Protein AF-A0A0C6FTJ8-F1 (afdb_monomer_lite)

pLDDT: mean 82.82, std 16.66, range [38.56, 98.12]

Structure (mmCIF, N/CA/C/O backbone):
data_AF-A0A0C6FTJ8-F1
#
_entry.id   AF-A0A0C6FTJ8-F1
#
loop_
_atom_site.group_PDB
_atom_site.id
_atom_site.type_symbol
_atom_site.label_atom_id
_atom_site.label_alt_id
_atom_site.label_comp_id
_atom_site.label_asym_id
_atom_site.label_entity_id
_atom_site.label_seq_id
_atom_site.pdbx_PDB_ins_code
_atom_site.Cartn_x
_atom_site.Cartn_y
_atom_site.Cartn_z
_atom_site.occupancy
_atom_site.B_iso_or_equiv
_atom_site.auth_seq_id
_atom_site.auth_comp_id
_atom_site.auth_asym_id
_atom_site.auth_atom_id
_atom_site.pdbx_PDB_model_num
ATOM 1 N N . MET A 1 1 ? 35.640 58.635 -1.983 1.00 38.56 1 MET A N 1
ATOM 2 C CA . MET A 1 1 ? 35.368 57.744 -3.128 1.00 38.56 1 MET A CA 1
ATOM 3 C C . MET A 1 1 ? 35.202 56.328 -2.591 1.00 38.56 1 MET A C 1
ATOM 5 O O . MET A 1 1 ? 36.192 55.716 -2.224 1.00 38.56 1 MET A O 1
ATOM 9 N N . LEU A 1 2 ? 33.958 55.866 -2.426 1.00 43.72 2 LEU A N 1
ATOM 10 C CA . LEU A 1 2 ? 33.626 54.476 -2.087 1.00 43.72 2 LEU A CA 1
ATOM 11 C C . LEU A 1 2 ? 33.076 53.812 -3.351 1.00 43.72 2 LEU A C 1
ATOM 13 O O . LEU A 1 2 ? 32.111 54.314 -3.919 1.00 43.72 2 LEU A O 1
ATOM 17 N N . GLY A 1 3 ? 33.655 52.692 -3.770 1.00 45.34 3 GLY A N 1
ATOM 18 C CA . GLY A 1 3 ? 33.103 51.898 -4.864 1.00 45.34 3 GLY A CA 1
ATOM 19 C C . GLY A 1 3 ? 34.101 50.872 -5.374 1.00 45.34 3 GLY A C 1
ATOM 20 O O . GLY A 1 3 ? 34.894 51.177 -6.254 1.00 45.34 3 GLY A O 1
ATOM 21 N N . GLY A 1 4 ? 34.077 49.660 -4.817 1.00 47.91 4 GLY A N 1
ATOM 22 C CA . GLY A 1 4 ? 34.936 48.584 -5.316 1.00 47.91 4 GLY A CA 1
ATOM 23 C C . GLY A 1 4 ? 35.038 47.367 -4.405 1.00 47.91 4 GLY A C 1
ATOM 24 O O . GLY A 1 4 ? 36.143 46.962 -4.079 1.00 47.91 4 GLY A O 1
ATOM 25 N N . ALA A 1 5 ? 33.919 46.792 -3.955 1.00 47.41 5 ALA A N 1
ATOM 26 C CA . ALA A 1 5 ? 33.961 45.540 -3.182 1.00 47.41 5 ALA A CA 1
ATOM 27 C C . ALA A 1 5 ? 32.850 44.526 -3.520 1.00 47.41 5 ALA A C 1
ATOM 29 O O . ALA A 1 5 ? 32.783 43.469 -2.905 1.00 47.41 5 ALA A O 1
ATOM 30 N N . LEU A 1 6 ? 31.991 44.794 -4.513 1.00 49.06 6 LEU A N 1
ATOM 31 C CA . LEU A 1 6 ? 30.827 43.940 -4.814 1.00 49.06 6 LEU A CA 1
ATOM 32 C C . LEU A 1 6 ? 31.010 42.954 -5.985 1.00 49.06 6 LEU A C 1
ATOM 34 O O . LEU A 1 6 ? 30.105 42.176 -6.260 1.00 49.06 6 LEU A O 1
ATOM 38 N N . GLY A 1 7 ? 32.163 42.932 -6.664 1.00 44.88 7 GLY A N 1
ATOM 39 C CA . GLY A 1 7 ? 32.342 42.117 -7.879 1.00 44.88 7 GLY A CA 1
ATOM 40 C C . GLY A 1 7 ? 32.717 40.643 -7.659 1.00 44.88 7 GLY A C 1
ATOM 41 O O . GLY A 1 7 ? 32.359 39.792 -8.467 1.00 44.88 7 GLY A O 1
ATOM 42 N N . LEU A 1 8 ? 33.428 40.313 -6.575 1.00 46.66 8 LEU A N 1
ATOM 43 C CA . LEU A 1 8 ? 34.089 39.002 -6.432 1.00 46.66 8 LEU A CA 1
ATOM 44 C C . LEU A 1 8 ? 33.242 37.921 -5.742 1.00 46.66 8 LEU A C 1
ATOM 46 O O . LEU A 1 8 ? 33.475 36.735 -5.962 1.00 46.66 8 LEU A O 1
ATOM 50 N N . LEU A 1 9 ? 32.221 38.298 -4.966 1.00 47.25 9 LEU A N 1
ATOM 51 C CA . LEU A 1 9 ? 31.338 37.332 -4.295 1.00 47.25 9 LEU A CA 1
ATOM 52 C C . LEU A 1 9 ? 30.294 36.707 -5.240 1.00 47.25 9 LEU A C 1
ATOM 54 O O . LEU A 1 9 ? 29.871 35.576 -5.018 1.00 47.25 9 LEU A O 1
ATOM 58 N N . GLY A 1 10 ? 29.911 37.399 -6.319 1.00 42.56 10 GLY A N 1
ATOM 59 C CA . GLY A 1 10 ? 28.917 36.895 -7.276 1.00 42.56 10 GLY A CA 1
ATOM 60 C C . GLY A 1 10 ? 29.435 35.768 -8.175 1.00 42.56 10 GLY A C 1
ATOM 61 O O . GLY A 1 10 ? 28.700 34.835 -8.491 1.00 42.56 10 GLY A O 1
ATOM 62 N N . VAL A 1 11 ? 30.716 35.812 -8.556 1.00 51.22 11 VAL A N 1
ATOM 63 C CA . VAL A 1 11 ? 31.301 34.870 -9.528 1.00 51.22 11 VAL A CA 1
ATOM 64 C C . VAL A 1 11 ? 31.545 33.487 -8.911 1.00 51.22 11 VAL A C 1
ATOM 66 O O . VAL A 1 11 ? 31.283 32.478 -9.561 1.00 51.22 11 VAL A O 1
ATOM 69 N N . LEU A 1 12 ? 31.966 33.419 -7.642 1.00 51.62 12 LEU A N 1
ATOM 70 C CA . LEU A 1 12 ? 32.171 32.149 -6.926 1.00 51.62 12 LEU A CA 1
ATOM 71 C C . LEU A 1 12 ? 30.853 31.422 -6.609 1.00 51.62 12 LEU A C 1
ATOM 73 O O . LEU A 1 12 ? 30.795 30.194 -6.644 1.00 51.62 12 LEU A O 1
ATOM 77 N N . ALA A 1 13 ? 29.778 32.166 -6.335 1.00 51.62 13 ALA A N 1
ATOM 78 C CA . ALA A 1 13 ? 28.462 31.574 -6.101 1.00 51.62 13 ALA A CA 1
ATOM 79 C C . ALA A 1 13 ? 27.874 30.954 -7.384 1.00 51.62 13 ALA A C 1
ATOM 81 O O . ALA A 1 13 ? 27.292 29.868 -7.343 1.00 51.62 13 ALA A O 1
ATOM 82 N N . LEU A 1 14 ? 28.071 31.606 -8.537 1.00 50.84 14 LEU A N 1
ATOM 83 C CA . LEU A 1 14 ? 27.589 31.122 -9.836 1.00 50.84 14 LEU A CA 1
ATOM 84 C C . LEU A 1 14 ? 28.349 29.880 -10.329 1.00 50.84 14 LEU A C 1
ATOM 86 O O . LEU A 1 14 ? 27.726 28.961 -10.861 1.00 50.84 14 LEU A O 1
ATOM 90 N N . THR A 1 15 ? 29.667 29.800 -10.116 1.00 55.03 15 THR A N 1
ATOM 91 C CA . THR A 1 15 ? 30.454 28.610 -10.493 1.00 55.03 15 THR A CA 1
ATOM 92 C C . THR A 1 15 ? 30.148 27.405 -9.605 1.00 55.03 15 THR A C 1
ATOM 94 O O . THR A 1 15 ? 30.037 26.291 -10.117 1.00 55.03 15 THR A O 1
ATOM 97 N N . GLY A 1 16 ? 29.927 27.610 -8.302 1.00 51.84 16 GLY A N 1
ATOM 98 C CA . GLY A 1 16 ? 29.505 26.545 -7.384 1.00 51.84 16 GLY A CA 1
ATOM 99 C C . GLY A 1 16 ? 28.129 25.956 -7.732 1.00 51.84 16 GLY A C 1
ATOM 100 O O . GLY A 1 16 ? 27.938 24.737 -7.710 1.00 51.84 16 GLY A O 1
ATOM 101 N N . LEU A 1 17 ? 27.173 26.800 -8.132 1.00 57.84 17 LEU A N 1
ATOM 102 C CA . LEU A 1 17 ? 25.855 26.357 -8.606 1.00 57.84 17 LEU A CA 1
ATOM 103 C C . LEU A 1 17 ? 25.931 25.621 -9.953 1.00 57.84 17 LEU A C 1
ATOM 105 O O . LEU A 1 17 ? 25.258 24.609 -10.137 1.00 57.84 17 LEU A O 1
ATOM 109 N N . ALA A 1 18 ? 26.789 26.064 -10.874 1.00 58.81 18 ALA A N 1
ATOM 110 C CA . ALA A 1 18 ? 27.009 25.363 -12.139 1.00 58.81 18 ALA A CA 1
ATOM 111 C C . ALA A 1 18 ? 27.655 23.981 -11.924 1.00 58.81 18 ALA A C 1
ATOM 113 O O . ALA A 1 18 ? 27.173 22.983 -12.459 1.00 58.81 18 ALA A O 1
ATOM 114 N N . ALA A 1 19 ? 28.687 23.887 -11.080 1.00 58.81 19 ALA A N 1
ATOM 115 C CA . ALA A 1 19 ? 29.359 22.622 -10.781 1.00 58.81 19 ALA A CA 1
ATOM 116 C C . ALA A 1 19 ? 28.413 21.596 -10.130 1.00 58.81 19 ALA A C 1
ATOM 118 O O . ALA A 1 19 ? 28.438 20.415 -10.472 1.00 58.81 19 ALA A O 1
ATOM 119 N N . THR A 1 20 ? 27.521 22.046 -9.244 1.00 57.69 20 THR A N 1
ATOM 120 C CA . THR A 1 20 ? 26.518 21.176 -8.603 1.00 57.69 20 THR A CA 1
ATOM 121 C C . THR A 1 20 ? 25.375 20.765 -9.534 1.00 57.69 20 THR A C 1
ATOM 123 O O . THR A 1 20 ? 24.739 19.741 -9.286 1.00 57.69 20 THR A O 1
ATOM 126 N N . TRP A 1 21 ? 25.116 21.510 -10.613 1.00 58.88 21 TRP A N 1
ATOM 127 C CA . TRP A 1 21 ? 24.144 21.126 -11.640 1.00 58.88 21 TRP A CA 1
ATOM 128 C C . TRP A 1 21 ? 24.733 20.112 -12.632 1.00 58.88 21 TRP A C 1
ATOM 130 O O . TRP A 1 21 ? 24.069 19.127 -12.947 1.00 58.88 21 TRP A O 1
ATOM 140 N N . LEU A 1 22 ? 25.999 20.284 -13.043 1.00 61.12 22 LEU A N 1
ATOM 141 C CA . LEU A 1 22 ? 26.707 19.333 -13.916 1.00 61.12 22 LEU A CA 1
ATOM 142 C C . LEU A 1 22 ? 27.082 18.013 -13.221 1.00 61.12 22 LEU A C 1
ATOM 144 O O . LEU A 1 22 ? 27.189 16.987 -13.886 1.00 61.12 22 LEU A O 1
ATOM 148 N N . ALA A 1 23 ? 27.261 18.014 -11.898 1.00 60.59 23 ALA A N 1
ATOM 149 C CA . ALA A 1 23 ? 27.572 16.805 -11.134 1.00 60.59 23 ALA A CA 1
ATOM 150 C C . ALA A 1 23 ? 26.343 15.925 -10.834 1.00 60.59 23 ALA A C 1
ATOM 152 O O . ALA A 1 23 ? 26.484 14.878 -10.198 1.00 60.59 23 ALA A O 1
ATOM 153 N N . ARG A 1 24 ? 25.131 16.321 -11.255 1.00 58.38 24 ARG A N 1
ATOM 154 C CA . ARG A 1 24 ? 23.948 15.465 -11.111 1.00 58.38 24 ARG A CA 1
ATOM 155 C C . ARG A 1 24 ? 24.028 14.356 -12.158 1.00 58.38 24 ARG A C 1
ATOM 157 O O . ARG A 1 24 ? 23.936 14.665 -13.346 1.00 58.38 24 ARG A O 1
ATOM 164 N N . PRO A 1 25 ? 24.174 13.080 -11.760 1.00 56.62 25 PRO A N 1
ATOM 165 C CA . PRO A 1 25 ? 24.137 11.996 -12.726 1.00 56.62 25 PRO A CA 1
ATOM 166 C C . PRO A 1 25 ? 22.798 12.056 -13.476 1.00 56.62 25 PRO A C 1
ATOM 168 O O . PRO A 1 25 ? 21.756 12.269 -12.841 1.00 56.62 25 PRO A O 1
ATOM 171 N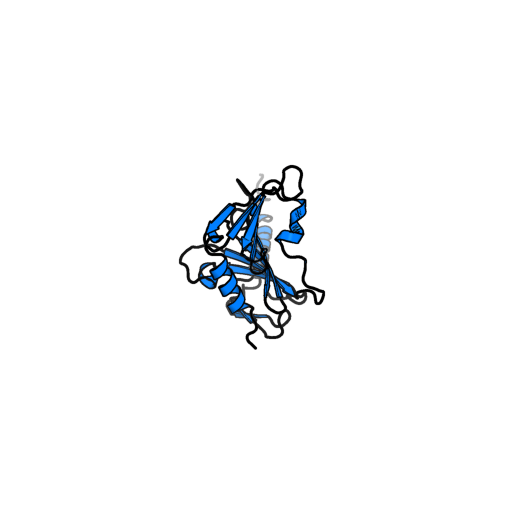 N . PRO A 1 26 ? 22.796 11.905 -14.812 1.00 58.50 26 PRO A N 1
ATOM 172 C CA . PRO A 1 26 ? 21.561 11.907 -15.578 1.00 58.50 26 PRO A CA 1
ATOM 173 C C . PRO A 1 26 ? 20.641 10.807 -15.043 1.00 58.50 26 PRO A C 1
ATOM 175 O O . PRO A 1 26 ? 21.084 9.683 -14.789 1.00 58.50 26 PRO A O 1
ATOM 178 N N . LYS A 1 27 ? 19.350 11.126 -14.862 1.00 56.28 27 LYS A N 1
ATOM 179 C CA . LYS A 1 27 ? 18.342 10.103 -14.561 1.00 56.28 27 LYS A CA 1
ATOM 180 C C . LYS A 1 27 ? 18.435 9.067 -15.688 1.00 56.28 27 LYS A C 1
ATOM 182 O O . LYS A 1 27 ? 18.358 9.480 -16.848 1.00 56.28 27 LYS A O 1
ATOM 187 N N . PRO A 1 28 ? 18.647 7.771 -15.392 1.00 58.56 28 PRO A N 1
ATOM 188 C CA . PRO A 1 28 ? 18.731 6.776 -16.447 1.00 58.56 28 PRO A CA 1
ATOM 189 C C . PRO A 1 28 ? 17.469 6.888 -17.307 1.00 58.56 28 PRO A C 1
ATOM 191 O O . PRO A 1 28 ? 16.361 6.929 -16.780 1.00 58.56 28 PRO A O 1
ATOM 194 N N . ALA A 1 29 ? 17.638 7.047 -18.618 1.00 62.81 29 ALA A N 1
ATOM 195 C CA . ALA A 1 29 ? 16.512 7.192 -19.541 1.00 62.81 29 ALA A CA 1
ATOM 196 C C . ALA A 1 29 ? 15.930 5.827 -19.950 1.00 62.81 29 ALA A C 1
ATOM 198 O O . ALA A 1 29 ? 14.802 5.749 -20.425 1.00 62.81 29 ALA A O 1
ATOM 199 N N . GLY A 1 30 ? 16.706 4.755 -19.763 1.00 69.94 30 GLY A N 1
ATOM 200 C CA . GLY A 1 30 ? 16.347 3.393 -20.143 1.00 69.94 30 GLY A CA 1
ATOM 201 C C . GLY A 1 30 ? 15.771 2.557 -18.997 1.00 69.94 30 GLY A C 1
ATOM 202 O O . GLY A 1 30 ? 15.818 2.962 -17.835 1.00 69.94 30 GLY A O 1
ATOM 203 N N . PRO A 1 31 ? 15.227 1.374 -19.310 1.00 72.62 31 PRO A N 1
ATOM 204 C CA . PRO A 1 31 ? 14.800 0.421 -18.299 1.00 72.62 31 PRO A CA 1
ATOM 205 C C . PRO A 1 31 ? 15.978 -0.050 -17.429 1.00 72.62 31 PRO A C 1
ATOM 207 O O . PRO A 1 31 ? 17.108 -0.185 -17.895 1.00 72.62 31 PRO A O 1
ATOM 210 N N . VAL A 1 32 ? 15.698 -0.313 -16.154 1.00 76.12 32 VAL A N 1
ATOM 211 C CA . VAL A 1 32 ? 16.647 -0.801 -15.150 1.00 76.12 32 VAL A CA 1
ATOM 212 C C . VAL A 1 32 ? 16.357 -2.267 -14.869 1.00 76.12 32 VAL A C 1
ATOM 214 O O . VAL A 1 32 ? 15.219 -2.633 -14.577 1.00 76.12 32 VAL A O 1
ATOM 217 N N . VAL A 1 33 ? 17.399 -3.094 -14.908 1.00 74.19 33 VAL A N 1
ATOM 218 C CA . VAL A 1 33 ? 17.325 -4.510 -14.543 1.00 74.19 33 VAL A CA 1
ATOM 219 C C . VAL A 1 33 ? 17.608 -4.671 -13.051 1.00 74.19 33 VAL A C 1
ATOM 221 O O . VAL A 1 33 ? 18.673 -4.296 -12.566 1.00 74.19 33 VAL A O 1
ATOM 224 N N . VAL A 1 34 ? 16.664 -5.259 -12.322 1.00 72.81 34 VAL A N 1
ATOM 225 C CA . VAL A 1 34 ? 16.761 -5.541 -10.887 1.00 72.81 34 VAL A CA 1
ATOM 226 C C . VAL A 1 34 ? 16.977 -7.034 -10.682 1.00 72.81 34 VAL A C 1
ATOM 228 O O . VAL A 1 34 ? 16.016 -7.793 -10.726 1.00 72.81 34 VAL A O 1
ATOM 231 N N . GLY A 1 35 ? 18.218 -7.460 -10.438 1.00 64.12 35 GLY A N 1
ATOM 232 C CA . GLY A 1 35 ? 18.558 -8.881 -10.257 1.00 64.12 35 GLY A CA 1
ATOM 233 C C . GLY A 1 35 ? 18.711 -9.358 -8.808 1.00 64.12 35 GLY A C 1
ATOM 234 O O . GLY A 1 35 ? 18.647 -10.552 -8.555 1.00 64.12 35 GLY A O 1
ATOM 235 N N . THR A 1 36 ? 18.926 -8.466 -7.837 1.00 68.75 36 THR A N 1
ATOM 236 C CA . THR A 1 36 ? 19.355 -8.866 -6.477 1.00 68.75 36 THR A CA 1
ATOM 237 C C . THR A 1 36 ? 18.207 -9.231 -5.534 1.00 68.75 36 THR A C 1
ATOM 239 O O . THR A 1 36 ? 18.420 -9.861 -4.498 1.00 68.75 36 THR A O 1
ATOM 242 N N . LEU A 1 37 ? 16.981 -8.836 -5.874 1.00 70.50 37 LEU A N 1
ATOM 243 C CA . LEU A 1 37 ? 15.812 -8.925 -4.997 1.00 70.50 37 LEU A CA 1
ATOM 244 C C . LEU A 1 37 ? 14.918 -10.129 -5.277 1.00 70.50 37 LEU A C 1
ATOM 246 O O . LEU A 1 37 ? 14.362 -10.701 -4.340 1.00 70.50 37 LEU A O 1
ATOM 250 N N . ALA A 1 38 ? 14.814 -10.524 -6.540 1.00 66.56 38 ALA A N 1
ATOM 251 C CA . ALA A 1 38 ? 13.993 -11.633 -6.995 1.00 66.56 38 ALA A CA 1
ATOM 252 C C . ALA A 1 38 ? 14.872 -12.695 -7.679 1.00 66.56 38 ALA A C 1
ATOM 254 O O . ALA A 1 38 ? 15.929 -12.352 -8.206 1.00 66.56 38 ALA A O 1
ATOM 255 N N . PRO A 1 39 ? 14.447 -13.973 -7.707 1.00 65.31 39 PRO A N 1
ATOM 256 C CA . PRO A 1 39 ? 15.179 -15.038 -8.402 1.00 65.31 39 PRO A CA 1
ATOM 257 C C . PRO A 1 39 ? 15.371 -14.755 -9.897 1.00 65.31 39 PRO A C 1
ATOM 259 O O . PRO A 1 39 ? 16.329 -15.223 -10.505 1.00 65.31 39 PRO A O 1
ATOM 262 N N . ARG A 1 40 ? 14.446 -13.987 -10.485 1.00 72.81 40 ARG A N 1
ATOM 263 C CA . ARG A 1 40 ? 14.489 -13.542 -11.873 1.00 72.81 40 ARG A CA 1
ATOM 264 C C . ARG A 1 40 ? 14.677 -12.028 -11.914 1.00 72.81 40 ARG A C 1
ATOM 266 O O . ARG A 1 40 ? 13.986 -11.326 -11.172 1.00 72.81 40 ARG A O 1
ATOM 273 N N . PRO A 1 41 ? 15.571 -11.513 -12.770 1.00 76.50 41 PRO A N 1
ATOM 274 C CA . PRO A 1 41 ? 15.712 -10.081 -12.918 1.00 76.50 41 PRO A CA 1
ATOM 275 C C . PRO A 1 41 ? 14.420 -9.457 -13.457 1.00 76.50 41 PRO A C 1
ATOM 277 O O . PRO A 1 41 ? 13.891 -9.911 -14.470 1.00 76.50 41 PRO A O 1
ATOM 280 N N . VAL A 1 42 ? 13.931 -8.406 -12.798 1.00 81.25 42 VAL A N 1
ATOM 281 C CA . VAL A 1 42 ? 12.762 -7.636 -13.255 1.00 81.25 42 VAL A CA 1
ATOM 282 C C . VAL A 1 42 ? 13.246 -6.384 -13.975 1.00 81.25 42 VAL A C 1
ATOM 284 O O . VAL A 1 42 ? 14.134 -5.685 -13.487 1.00 81.25 42 VAL A O 1
ATOM 287 N N . VAL A 1 43 ? 12.667 -6.097 -15.138 1.00 85.88 43 VAL A N 1
ATOM 288 C CA . VAL A 1 43 ? 12.980 -4.905 -15.930 1.00 85.88 43 VAL A CA 1
ATOM 289 C C . VAL A 1 43 ? 11.943 -3.829 -15.628 1.00 85.88 43 VAL A C 1
ATOM 291 O O . VAL A 1 43 ? 10.766 -4.002 -15.928 1.00 85.88 43 VAL A O 1
ATOM 294 N N . LEU A 1 44 ? 12.370 -2.721 -15.025 1.00 89.31 44 LEU A N 1
ATOM 295 C CA . LEU A 1 44 ? 11.485 -1.641 -14.582 1.00 89.31 44 LEU A CA 1
ATOM 296 C C . LEU A 1 44 ? 11.867 -0.309 -15.240 1.00 89.31 44 LEU A C 1
ATOM 298 O O . LEU A 1 44 ? 13.057 -0.013 -15.359 1.00 89.31 44 LEU A O 1
ATOM 302 N N . PRO A 1 45 ? 10.907 0.549 -15.619 1.00 90.81 45 PRO A N 1
ATOM 303 C CA . PRO A 1 45 ? 11.216 1.891 -16.101 1.00 90.81 45 PRO A CA 1
ATOM 304 C C . PRO A 1 45 ? 12.023 2.696 -15.074 1.00 90.81 45 PRO A C 1
ATOM 306 O O . PRO A 1 45 ? 11.595 2.869 -13.931 1.00 90.81 45 PRO A O 1
ATOM 309 N N . ALA A 1 46 ? 13.158 3.273 -15.482 1.00 88.25 46 ALA A N 1
ATOM 310 C CA . ALA A 1 46 ? 13.963 4.133 -14.606 1.00 88.25 46 ALA A CA 1
ATOM 311 C C . ALA A 1 46 ? 13.179 5.331 -14.047 1.00 88.25 46 ALA A C 1
ATOM 313 O O . ALA A 1 46 ? 13.487 5.840 -12.968 1.00 88.25 46 ALA A O 1
ATOM 314 N N . ALA A 1 47 ? 12.137 5.772 -14.761 1.00 90.31 47 ALA A N 1
ATOM 315 C CA . ALA A 1 47 ? 11.242 6.829 -14.317 1.00 90.31 47 ALA A CA 1
ATOM 316 C C . ALA A 1 47 ? 10.585 6.529 -12.960 1.00 90.31 47 ALA A C 1
ATOM 318 O O . ALA A 1 47 ? 10.363 7.476 -12.202 1.00 90.31 47 ALA A O 1
ATOM 319 N N . TRP A 1 48 ? 10.333 5.249 -12.656 1.00 93.38 48 TRP A N 1
ATOM 320 C CA . TRP A 1 48 ? 9.642 4.802 -11.447 1.00 93.38 48 TRP A CA 1
ATOM 321 C C . TRP A 1 48 ? 10.533 4.810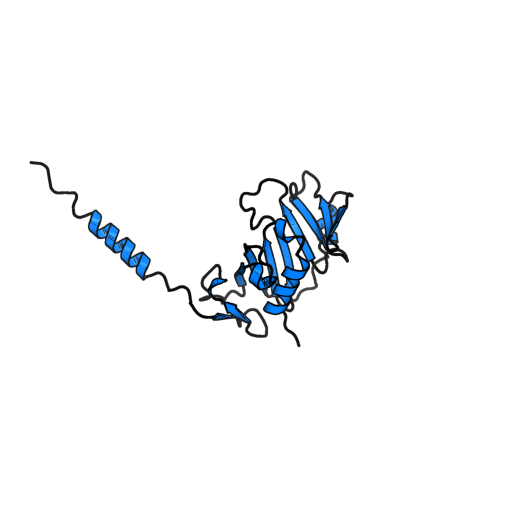 -10.206 1.00 93.38 48 TRP A C 1
ATOM 323 O O . TRP A 1 48 ? 10.016 4.808 -9.097 1.00 93.38 48 TRP A O 1
ATOM 333 N N . PHE A 1 49 ? 11.857 4.823 -10.341 1.00 90.81 49 PHE A N 1
ATOM 334 C CA . PHE A 1 49 ? 12.752 4.748 -9.188 1.00 90.81 49 PHE A CA 1
ATOM 335 C C . PHE A 1 49 ? 12.747 6.058 -8.386 1.00 90.81 49 PHE A C 1
ATOM 337 O O . PHE A 1 49 ? 13.012 7.133 -8.927 1.00 90.81 49 PHE A O 1
ATOM 344 N N . VAL A 1 50 ? 12.469 5.963 -7.079 1.00 87.38 50 VAL A N 1
ATOM 345 C CA . VAL A 1 50 ? 12.470 7.118 -6.158 1.00 87.38 50 VAL A CA 1
ATOM 346 C C . VAL A 1 50 ? 13.897 7.543 -5.809 1.00 87.38 50 VAL A C 1
ATOM 348 O O . VAL A 1 50 ? 14.168 8.730 -5.647 1.00 87.38 50 VAL A O 1
ATOM 351 N N . ARG A 1 51 ? 14.824 6.582 -5.713 1.00 76.75 51 ARG A N 1
ATOM 352 C CA . ARG A 1 51 ? 16.271 6.827 -5.606 1.00 76.75 51 ARG A CA 1
ATOM 353 C C . ARG A 1 51 ? 16.985 6.195 -6.799 1.00 76.75 51 ARG A C 1
ATOM 355 O O . ARG A 1 51 ? 16.480 5.196 -7.304 1.00 76.75 51 ARG A O 1
ATOM 362 N N . PRO A 1 52 ? 18.137 6.731 -7.241 1.00 64.38 52 PRO A N 1
ATOM 363 C CA . PRO A 1 52 ? 18.914 6.126 -8.318 1.00 64.38 52 PRO A CA 1
ATOM 364 C C . PRO A 1 52 ? 19.133 4.631 -8.065 1.00 64.38 52 PRO A C 1
ATOM 366 O O . PRO A 1 52 ? 19.495 4.239 -6.960 1.00 64.38 52 PRO A O 1
ATOM 369 N N . ALA A 1 53 ? 18.907 3.803 -9.087 1.00 59.47 53 ALA A N 1
ATOM 370 C CA . ALA A 1 53 ? 19.089 2.355 -8.985 1.00 59.47 53 ALA A CA 1
ATOM 371 C C . ALA A 1 53 ? 20.563 1.939 -8.813 1.00 59.47 53 ALA A C 1
ATOM 373 O O . ALA A 1 53 ? 20.848 0.814 -8.409 1.00 59.47 53 ALA A O 1
ATOM 374 N N . ALA A 1 54 ? 21.501 2.845 -9.112 1.00 51.47 54 ALA A N 1
ATOM 375 C CA . ALA A 1 54 ? 22.917 2.649 -8.837 1.00 51.47 54 ALA A CA 1
ATOM 376 C C . ALA A 1 54 ? 23.126 2.549 -7.315 1.00 51.47 54 ALA A C 1
ATOM 378 O O . ALA A 1 54 ? 22.984 3.543 -6.605 1.00 51.47 54 ALA A O 1
ATOM 379 N N . GLY A 1 55 ? 23.419 1.340 -6.826 1.00 49.56 55 GLY A N 1
ATOM 380 C CA . GLY A 1 55 ? 23.609 1.052 -5.400 1.00 49.56 55 GLY A CA 1
ATOM 381 C C . GLY A 1 55 ? 22.476 0.273 -4.718 1.00 49.56 55 GLY A C 1
ATOM 382 O O . GLY A 1 55 ? 22.385 0.296 -3.492 1.00 49.56 55 GLY A O 1
ATOM 383 N N . THR A 1 56 ? 21.616 -0.454 -5.448 1.00 55.97 56 THR A N 1
ATOM 384 C CA . THR A 1 56 ? 20.639 -1.405 -4.856 1.00 55.97 56 THR A CA 1
ATOM 385 C C . THR A 1 56 ? 21.279 -2.676 -4.262 1.00 55.97 56 THR A C 1
ATOM 387 O O . THR A 1 56 ? 20.650 -3.736 -4.215 1.00 55.97 56 THR A O 1
ATOM 390 N N . ASP A 1 57 ? 22.513 -2.579 -3.770 1.00 54.19 57 ASP A N 1
ATOM 391 C CA . ASP A 1 57 ? 23.258 -3.665 -3.119 1.00 54.19 57 ASP A CA 1
ATOM 392 C C . ASP A 1 57 ? 22.616 -4.079 -1.778 1.00 54.19 57 ASP A C 1
ATOM 394 O O . ASP A 1 57 ? 22.893 -5.145 -1.239 1.00 54.19 57 ASP A O 1
ATOM 398 N N . GLY A 1 58 ? 21.694 -3.260 -1.254 1.00 59.31 58 GLY A N 1
ATOM 399 C CA . GLY A 1 58 ? 21.043 -3.437 0.048 1.00 59.31 58 GLY A CA 1
ATOM 400 C C . GLY A 1 58 ? 19.735 -4.237 0.064 1.00 59.31 58 GLY A C 1
ATOM 401 O O . GLY A 1 58 ? 19.008 -4.155 1.051 1.00 59.31 58 GLY A O 1
ATOM 402 N N . GLY A 1 59 ? 19.372 -4.956 -1.007 1.00 78.44 59 GLY A N 1
ATOM 403 C CA . GLY A 1 59 ? 18.170 -5.809 -1.008 1.00 78.44 59 GLY A CA 1
ATOM 404 C C . GLY A 1 59 ? 16.856 -5.048 -0.769 1.00 78.44 59 GLY A C 1
ATOM 405 O O . GLY A 1 59 ? 15.919 -5.589 -0.175 1.00 78.44 59 GLY A O 1
ATOM 406 N N . ARG A 1 60 ? 16.795 -3.782 -1.208 1.00 86.56 60 ARG A N 1
ATOM 407 C CA . ARG A 1 60 ? 15.624 -2.900 -1.119 1.00 86.56 60 ARG A CA 1
ATOM 408 C C . ARG A 1 60 ? 15.515 -2.012 -2.354 1.00 86.56 60 ARG A C 1
ATOM 410 O O . ARG A 1 60 ? 16.503 -1.414 -2.772 1.00 86.56 60 ARG A O 1
ATOM 417 N N . ILE A 1 61 ? 14.298 -1.852 -2.868 1.00 88.69 61 ILE A N 1
ATOM 418 C CA . ILE A 1 61 ? 13.958 -0.889 -3.921 1.00 88.69 61 ILE A CA 1
ATOM 419 C C . ILE A 1 61 ? 12.788 -0.030 -3.478 1.00 88.69 61 ILE A C 1
ATOM 421 O O . ILE A 1 61 ? 11.840 -0.529 -2.882 1.00 88.69 61 ILE A O 1
ATOM 425 N N . ASP A 1 62 ? 12.849 1.257 -3.812 1.00 92.31 62 ASP A N 1
ATOM 426 C CA . ASP A 1 62 ? 11.753 2.201 -3.630 1.00 92.31 62 ASP A CA 1
ATOM 427 C C . ASP A 1 62 ? 11.302 2.743 -4.998 1.00 92.31 62 ASP A C 1
ATOM 429 O O . ASP A 1 62 ? 12.088 3.359 -5.725 1.00 92.31 62 ASP A O 1
ATOM 433 N N . LEU A 1 63 ? 10.033 2.517 -5.336 1.00 94.75 63 LEU A N 1
ATOM 434 C CA . LEU A 1 63 ? 9.393 2.916 -6.587 1.00 94.75 63 LEU A CA 1
ATOM 435 C C . LEU A 1 63 ? 8.213 3.858 -6.337 1.00 94.75 63 LEU A C 1
ATOM 437 O O . LEU A 1 63 ? 7.555 3.808 -5.299 1.00 94.75 63 LEU A O 1
ATOM 441 N N . ALA A 1 64 ? 7.917 4.677 -7.335 1.00 95.88 64 ALA A N 1
ATOM 442 C CA . ALA A 1 64 ? 6.694 5.436 -7.506 1.00 95.88 64 ALA A CA 1
ATOM 443 C C . ALA A 1 64 ? 6.104 5.038 -8.863 1.00 95.88 64 ALA A C 1
ATOM 445 O O . ALA A 1 64 ? 6.496 5.562 -9.905 1.00 95.88 64 ALA A O 1
ATOM 446 N N . ILE A 1 65 ? 5.207 4.056 -8.840 1.00 96.19 65 ILE A N 1
ATOM 447 C CA . ILE A 1 65 ? 4.607 3.476 -10.041 1.00 96.19 65 ILE A CA 1
ATOM 448 C C . ILE A 1 65 ? 3.322 4.251 -10.351 1.00 96.19 65 ILE A C 1
ATOM 450 O O . ILE A 1 65 ? 2.486 4.388 -9.453 1.00 96.19 65 ILE A O 1
ATOM 454 N N . PRO A 1 66 ? 3.120 4.762 -11.576 1.00 96.56 66 PRO A N 1
ATOM 455 C CA . PRO A 1 66 ? 1.847 5.360 -11.953 1.00 96.56 66 PRO A CA 1
ATOM 456 C C . PRO A 1 66 ? 0.709 4.348 -11.817 1.00 96.56 66 PRO A C 1
ATOM 458 O O . PRO A 1 66 ? 0.819 3.199 -12.237 1.00 96.56 66 PRO A O 1
ATOM 461 N N . TRP A 1 67 ? -0.406 4.772 -11.231 1.00 95.75 67 TRP A N 1
ATOM 462 C CA . TRP A 1 67 ? -1.555 3.895 -11.013 1.00 95.75 67 TRP A CA 1
ATOM 463 C C . TRP A 1 67 ? -2.140 3.341 -12.316 1.00 95.75 67 TRP A C 1
ATOM 465 O O . TRP A 1 67 ? -2.587 2.192 -12.363 1.00 95.75 67 TRP A O 1
ATOM 475 N N . SER A 1 68 ? -2.084 4.139 -13.381 1.00 95.38 68 SER A N 1
ATOM 476 C CA . SER A 1 68 ? -2.476 3.745 -14.733 1.00 95.38 68 SER A CA 1
ATOM 477 C C . SER A 1 68 ? -1.660 2.562 -15.259 1.00 95.38 68 SER A C 1
ATOM 479 O O . SER A 1 68 ? -2.219 1.690 -15.909 1.00 95.38 68 SER A O 1
ATOM 481 N N . GLU A 1 69 ? -0.374 2.466 -14.918 1.00 94.94 69 GLU A N 1
ATOM 482 C CA . GLU A 1 69 ? 0.490 1.345 -15.328 1.00 94.94 69 GLU A CA 1
ATOM 483 C C . GLU A 1 69 ? 0.112 0.043 -14.603 1.00 94.94 69 GLU A C 1
ATOM 485 O O . GLU A 1 69 ? 0.203 -1.050 -15.163 1.00 94.94 69 GLU A O 1
ATOM 490 N N . LEU A 1 70 ? -0.365 0.143 -13.355 1.00 95.12 70 LEU A N 1
ATOM 491 C CA . LEU A 1 70 ? -0.815 -1.020 -12.584 1.00 95.12 70 LEU A CA 1
ATOM 492 C C . LEU A 1 70 ? -2.197 -1.511 -13.022 1.00 95.12 70 LEU A C 1
ATOM 494 O O . LEU A 1 70 ? -2.430 -2.717 -13.088 1.00 95.12 70 LEU A O 1
ATOM 498 N N . THR A 1 71 ? -3.110 -0.585 -13.310 1.00 95.19 71 THR A N 1
ATOM 499 C CA . THR A 1 71 ? -4.543 -0.894 -13.449 1.00 95.19 71 THR A CA 1
ATOM 500 C C . THR A 1 71 ? -5.102 -0.740 -14.856 1.00 95.19 71 THR A C 1
ATOM 502 O O . THR A 1 71 ? -6.212 -1.195 -15.108 1.00 95.19 71 THR A O 1
ATOM 505 N N . GLY A 1 72 ? -4.392 -0.064 -15.760 1.00 91.44 72 GLY A N 1
ATOM 506 C CA . GLY A 1 72 ? -4.935 0.379 -17.048 1.00 91.44 72 GLY A CA 1
ATOM 507 C C . GLY A 1 72 ? -5.981 1.496 -16.932 1.00 91.44 72 GLY A C 1
ATOM 508 O O . GLY A 1 72 ? -6.562 1.894 -17.938 1.00 91.44 72 GLY A O 1
ATOM 509 N N . SER A 1 73 ? -6.248 2.007 -15.723 1.00 90.19 73 SER A N 1
ATOM 510 C CA . SER A 1 73 ? -7.221 3.081 -15.514 1.00 90.19 73 SER A CA 1
ATOM 511 C C . SER A 1 73 ? -6.660 4.449 -15.909 1.00 90.19 73 SER A C 1
ATOM 513 O O . SER A 1 73 ? -5.459 4.701 -15.818 1.00 90.19 73 SER A O 1
ATOM 515 N N . ALA A 1 74 ? -7.550 5.367 -16.289 1.00 88.44 74 ALA A N 1
ATOM 516 C CA . ALA A 1 74 ? -7.196 6.760 -16.569 1.00 88.44 74 ALA A CA 1
ATOM 517 C C . ALA A 1 74 ? -7.005 7.611 -15.296 1.00 88.44 74 ALA A C 1
ATOM 519 O O . ALA A 1 74 ? -6.651 8.786 -15.393 1.00 88.44 74 ALA A O 1
ATOM 520 N N . LEU A 1 75 ? -7.257 7.049 -14.105 1.00 86.38 75 LEU A N 1
ATOM 521 C CA . LEU A 1 75 ? -7.153 7.779 -12.844 1.00 86.38 75 LEU A CA 1
ATOM 522 C C . LEU A 1 75 ? -5.674 8.107 -12.560 1.00 86.38 75 LEU A C 1
ATOM 524 O O . LEU A 1 75 ? -4.873 7.179 -12.392 1.00 86.38 75 LEU A O 1
ATOM 528 N N . PRO A 1 76 ? -5.295 9.395 -12.471 1.00 89.69 76 PRO A N 1
ATOM 529 C CA . PRO A 1 76 ? -3.908 9.778 -12.258 1.00 89.69 76 PRO A CA 1
ATOM 530 C C . PRO A 1 76 ? -3.425 9.418 -10.850 1.00 89.69 76 PRO A C 1
ATOM 532 O O . PRO A 1 76 ? -4.201 9.055 -9.963 1.00 89.69 76 PRO A O 1
ATOM 535 N N . GLY A 1 77 ? -2.115 9.564 -10.653 1.00 92.56 77 GLY A N 1
ATOM 536 C CA . GLY A 1 77 ? -1.413 9.465 -9.374 1.00 92.56 77 GLY A CA 1
ATOM 537 C C . GLY A 1 77 ? -0.619 8.170 -9.212 1.00 92.56 77 GLY A C 1
ATOM 538 O O . GLY A 1 77 ? -0.383 7.443 -10.179 1.00 92.56 77 GLY A O 1
ATOM 539 N N . LEU A 1 78 ? -0.110 7.934 -8.003 1.00 95.06 78 LEU A N 1
ATOM 540 C CA . LEU A 1 78 ? 1.006 7.015 -7.783 1.00 95.06 78 LEU A CA 1
ATOM 541 C C . LEU A 1 78 ? 0.675 5.925 -6.759 1.00 95.06 78 LEU A C 1
ATOM 543 O O . LEU A 1 78 ? -0.070 6.136 -5.803 1.00 95.06 78 LEU A O 1
ATOM 547 N N . MET A 1 79 ? 1.308 4.773 -6.948 1.00 97.44 79 MET A N 1
ATOM 548 C CA . MET A 1 79 ? 1.519 3.744 -5.942 1.00 97.44 79 MET A CA 1
ATOM 549 C C . MET A 1 79 ? 2.993 3.786 -5.540 1.00 97.44 79 MET A C 1
ATOM 551 O O . MET A 1 79 ? 3.879 3.479 -6.344 1.00 97.44 79 MET A O 1
ATOM 555 N N . ARG A 1 80 ? 3.278 4.175 -4.296 1.00 97.50 80 ARG A N 1
ATOM 556 C CA . ARG A 1 80 ? 4.635 4.090 -3.753 1.00 97.50 80 ARG A CA 1
ATOM 557 C C . ARG A 1 80 ? 4.875 2.662 -3.280 1.00 97.50 80 ARG A C 1
ATOM 559 O O . ARG A 1 80 ? 4.115 2.157 -2.458 1.00 97.50 80 ARG A O 1
ATOM 566 N N . VAL A 1 81 ? 5.929 2.026 -3.776 1.00 96.69 81 VAL A N 1
ATOM 567 C CA . VAL A 1 81 ? 6.259 0.632 -3.463 1.00 96.69 81 VAL A CA 1
ATOM 568 C C . VAL A 1 81 ? 7.658 0.571 -2.882 1.00 96.69 81 VAL A C 1
ATOM 570 O O . VAL A 1 81 ? 8.624 0.924 -3.549 1.00 96.69 81 VAL A O 1
ATOM 573 N N . THR A 1 82 ? 7.778 0.077 -1.657 1.00 94.81 82 THR A N 1
ATOM 574 C CA . THR A 1 82 ? 9.051 -0.396 -1.117 1.00 94.81 82 THR A CA 1
ATOM 575 C C . THR A 1 82 ? 9.075 -1.912 -1.246 1.00 94.81 82 THR A C 1
ATOM 577 O O . THR A 1 82 ? 8.303 -2.587 -0.569 1.00 94.81 82 THR A O 1
ATOM 580 N N . ALA A 1 83 ? 9.961 -2.444 -2.081 1.00 92.44 83 ALA A N 1
ATOM 581 C CA . ALA A 1 83 ? 10.171 -3.876 -2.251 1.00 92.44 83 ALA A CA 1
ATOM 582 C C . ALA A 1 83 ? 11.428 -4.324 -1.497 1.00 92.44 83 ALA A C 1
ATOM 584 O O . ALA A 1 83 ? 12.499 -3.746 -1.683 1.00 92.44 83 ALA A O 1
ATOM 585 N N . THR A 1 84 ? 11.311 -5.364 -0.676 1.00 90.56 84 THR A N 1
ATOM 586 C CA . THR A 1 84 ? 12.441 -6.044 -0.023 1.00 90.56 84 THR A CA 1
ATOM 587 C C . THR A 1 84 ? 12.330 -7.549 -0.218 1.00 90.56 84 THR A C 1
ATOM 589 O O . THR A 1 84 ? 11.247 -8.062 -0.506 1.00 90.56 84 THR A O 1
ATOM 592 N N . ARG A 1 85 ? 13.421 -8.290 0.006 1.00 88.31 85 ARG A N 1
ATOM 593 C CA . ARG A 1 85 ? 13.313 -9.747 0.151 1.00 88.31 85 ARG A CA 1
ATOM 594 C C . ARG A 1 85 ? 12.436 -10.057 1.360 1.00 88.31 85 ARG A C 1
ATOM 596 O O . ARG A 1 85 ? 12.569 -9.439 2.418 1.00 88.31 85 ARG A O 1
ATOM 603 N N . ALA A 1 86 ? 11.498 -10.969 1.180 1.00 86.12 86 ALA A N 1
ATOM 604 C CA . ALA A 1 86 ? 10.631 -11.395 2.252 1.00 86.12 86 ALA A CA 1
ATOM 605 C C . ALA A 1 86 ? 11.373 -12.392 3.163 1.00 86.12 86 ALA A C 1
ATOM 607 O O . ALA A 1 86 ? 12.166 -13.190 2.661 1.00 86.12 86 ALA A O 1
ATOM 608 N N . PRO A 1 87 ? 11.146 -12.363 4.487 1.00 82.56 87 PRO A N 1
ATOM 609 C CA . PRO A 1 87 ? 11.835 -13.265 5.403 1.00 82.56 87 PRO A CA 1
ATOM 610 C C . PRO A 1 87 ? 11.472 -14.727 5.105 1.00 82.56 87 PRO A C 1
ATOM 612 O O . PRO A 1 87 ? 10.351 -15.013 4.667 1.00 82.56 87 PRO A O 1
ATOM 615 N N . GLU A 1 88 ? 12.422 -15.632 5.351 1.00 78.06 88 GLU A N 1
ATOM 616 C CA . GLU A 1 88 ? 12.264 -17.092 5.204 1.00 78.06 88 GLU A CA 1
ATOM 617 C C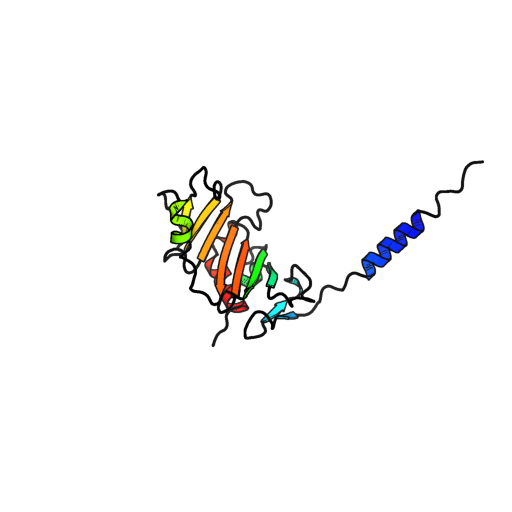 . GLU A 1 88 ? 11.509 -17.735 6.379 1.00 78.06 88 GLU A C 1
ATOM 619 O O . GLU A 1 88 ? 11.204 -18.922 6.357 1.00 78.06 88 GLU A O 1
ATOM 624 N N . THR A 1 89 ? 11.190 -16.953 7.412 1.00 78.31 89 THR A N 1
ATOM 625 C CA . THR A 1 89 ? 10.413 -17.401 8.571 1.00 78.31 89 THR A CA 1
ATOM 626 C C . THR A 1 89 ? 8.946 -17.647 8.213 1.00 78.31 89 THR A C 1
ATOM 628 O O . THR A 1 89 ? 8.457 -17.170 7.186 1.00 78.31 89 THR A O 1
ATOM 631 N N . GLU A 1 90 ? 8.224 -18.330 9.106 1.00 72.25 90 GLU A N 1
ATOM 632 C CA . GLU A 1 90 ? 6.781 -18.561 8.986 1.00 72.25 90 GLU A CA 1
ATOM 633 C C . GLU A 1 90 ? 6.007 -17.270 8.667 1.00 72.25 90 GLU A C 1
ATOM 635 O O . GLU A 1 90 ? 6.383 -16.163 9.080 1.00 72.25 90 GLU A O 1
ATOM 640 N N . ALA A 1 91 ? 4.927 -17.421 7.895 1.00 69.56 91 ALA A N 1
ATOM 641 C CA . ALA A 1 91 ? 4.078 -16.311 7.502 1.00 69.56 91 ALA A CA 1
ATOM 642 C C . ALA A 1 91 ? 3.553 -15.572 8.750 1.00 69.56 91 ALA A C 1
ATOM 644 O O . ALA A 1 91 ? 3.094 -16.210 9.700 1.00 69.56 91 ALA A O 1
ATOM 645 N N . PRO A 1 92 ? 3.589 -14.228 8.770 1.00 75.56 92 PRO A N 1
ATOM 646 C CA . PRO A 1 92 ? 3.032 -13.466 9.877 1.00 75.56 92 PRO A CA 1
ATOM 647 C C . PRO A 1 92 ? 1.561 -13.813 10.117 1.00 75.56 92 PRO A C 1
ATOM 649 O O . PRO A 1 92 ? 0.842 -14.184 9.189 1.00 75.56 92 PRO A O 1
ATOM 652 N N . LEU A 1 93 ? 1.084 -13.575 11.343 1.00 83.94 93 LEU A N 1
ATOM 653 C CA . LEU A 1 93 ? -0.350 -13.598 11.640 1.00 83.94 93 LEU A CA 1
ATOM 654 C C . LEU A 1 93 ? -1.136 -12.794 10.595 1.00 83.94 93 LEU A C 1
ATOM 656 O O . LEU A 1 93 ? -0.683 -11.716 10.178 1.00 83.94 93 LEU A O 1
ATOM 660 N N . SER A 1 94 ? -2.330 -13.292 10.245 1.00 88.69 94 SER A N 1
ATOM 661 C CA . SER A 1 94 ? -3.256 -12.578 9.363 1.00 88.69 94 SER A CA 1
ATOM 662 C C . SER A 1 94 ? -3.471 -11.146 9.867 1.00 88.69 94 SER A C 1
ATOM 664 O O . SER A 1 94 ? -3.446 -10.918 11.084 1.00 88.69 94 SER A O 1
ATOM 666 N N . PRO A 1 95 ? -3.684 -10.160 8.980 1.00 90.50 95 PRO A N 1
ATOM 667 C CA . PRO A 1 95 ? -3.898 -8.776 9.395 1.00 90.50 95 PRO A CA 1
ATOM 668 C C . PRO A 1 95 ? -5.006 -8.630 10.447 1.00 90.50 95 PRO A C 1
ATOM 670 O O . PRO A 1 95 ? -4.804 -7.961 11.462 1.00 90.50 95 PRO A O 1
ATOM 673 N N . ALA A 1 96 ? -6.128 -9.332 10.276 1.00 90.06 96 ALA A N 1
ATOM 674 C CA . ALA A 1 96 ? -7.209 -9.343 11.257 1.00 90.06 96 ALA A CA 1
ATOM 675 C C . ALA A 1 96 ? -6.749 -9.830 12.645 1.00 90.06 96 ALA A C 1
ATOM 677 O O . ALA A 1 96 ? -7.006 -9.153 13.643 1.00 90.06 96 ALA A O 1
ATOM 678 N N . ARG A 1 97 ? -5.982 -10.928 12.728 1.00 93.00 97 ARG A N 1
ATOM 679 C CA . ARG A 1 97 ? -5.419 -11.429 13.997 1.00 93.00 97 ARG A CA 1
ATOM 680 C C . ARG A 1 97 ? -4.344 -10.514 14.573 1.00 93.00 97 ARG A C 1
ATOM 682 O O . ARG A 1 97 ? -4.329 -10.277 15.780 1.00 93.00 97 ARG A O 1
ATOM 689 N N . ARG A 1 98 ? -3.461 -9.975 13.728 1.00 92.81 98 ARG A N 1
ATOM 690 C CA . ARG A 1 98 ? -2.382 -9.050 14.117 1.00 92.81 98 ARG A CA 1
ATOM 691 C C . ARG A 1 98 ? -2.943 -7.829 14.848 1.00 92.81 98 ARG A C 1
ATOM 693 O O . ARG A 1 98 ? -2.368 -7.395 15.849 1.00 92.81 98 ARG A O 1
ATOM 700 N N . TYR A 1 99 ? -4.070 -7.309 14.362 1.00 94.75 99 TYR A N 1
ATOM 701 C CA . TYR A 1 99 ? -4.695 -6.089 14.866 1.00 94.75 99 TYR A CA 1
ATOM 702 C C . TYR A 1 99 ? -5.887 -6.316 15.802 1.00 94.75 99 TYR A C 1
ATOM 704 O O . TYR A 1 99 ? -6.341 -5.350 16.408 1.00 94.75 99 TYR A O 1
ATOM 712 N N . ALA A 1 100 ? -6.355 -7.555 15.992 1.00 94.44 100 ALA A N 1
ATOM 713 C CA . ALA A 1 100 ? -7.579 -7.884 16.733 1.00 94.44 100 ALA A CA 1
ATOM 714 C C . ALA A 1 100 ? -7.717 -7.145 18.075 1.00 94.44 100 ALA A C 1
ATOM 716 O O .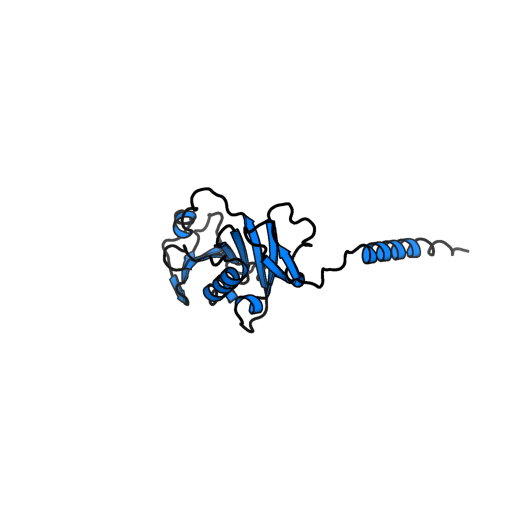 ALA A 1 100 ? -8.767 -6.582 18.380 1.00 94.44 100 ALA A O 1
ATOM 717 N N . ARG A 1 101 ? -6.629 -7.076 18.853 1.00 95.94 101 ARG A N 1
ATOM 718 C CA . ARG A 1 101 ? -6.617 -6.433 20.175 1.00 95.94 101 ARG A CA 1
ATOM 719 C C . ARG A 1 101 ? -6.789 -4.916 20.155 1.00 95.94 101 ARG A C 1
ATOM 721 O O . ARG A 1 101 ? -6.948 -4.353 21.226 1.00 95.94 101 ARG A O 1
ATOM 728 N N . PHE A 1 102 ? -6.738 -4.260 19.001 1.00 97.38 102 PHE A N 1
ATOM 729 C CA . PHE A 1 102 ? -6.851 -2.806 18.860 1.00 97.38 102 PHE A CA 1
ATOM 730 C C . PHE A 1 102 ? -8.148 -2.368 18.182 1.00 97.38 102 PHE A C 1
ATOM 732 O O . PHE A 1 102 ? -8.412 -1.173 18.109 1.00 97.38 102 PHE A O 1
ATOM 739 N N . LEU A 1 103 ? -8.943 -3.308 17.674 1.00 96.50 103 LEU A N 1
ATOM 740 C CA . LEU A 1 103 ? -10.133 -3.009 16.884 1.00 96.50 103 LEU A CA 1
ATOM 741 C C . LEU A 1 103 ? -11.371 -2.854 17.771 1.00 96.50 103 LEU A C 1
ATOM 743 O O . LEU A 1 103 ? -11.465 -3.429 18.864 1.00 96.50 103 LEU A O 1
ATOM 747 N N . THR A 1 104 ? -12.325 -2.064 17.290 1.00 95.44 104 THR A N 1
ATOM 748 C CA . THR A 1 104 ? -13.703 -2.076 17.786 1.00 95.44 104 THR A CA 1
ATOM 749 C C . THR A 1 104 ? -14.415 -3.356 17.323 1.00 95.44 104 THR A C 1
ATOM 751 O O . THR A 1 104 ? -13.921 -4.105 16.468 1.00 95.44 104 THR A O 1
ATOM 754 N N . ALA A 1 105 ? -15.582 -3.638 17.908 1.00 91.81 105 ALA A N 1
ATOM 755 C CA . ALA A 1 105 ? -16.435 -4.743 17.466 1.00 91.81 105 ALA A CA 1
ATOM 756 C C . ALA A 1 105 ? -17.120 -4.455 16.116 1.00 91.81 105 ALA A C 1
ATOM 758 O O . ALA A 1 105 ? -17.514 -5.386 15.421 1.00 91.81 105 ALA A O 1
ATOM 759 N N . GLU A 1 106 ? -17.236 -3.180 15.738 1.00 90.88 106 GLU A N 1
ATOM 760 C CA . GLU A 1 106 ? -17.880 -2.757 14.498 1.00 90.88 106 GLU A CA 1
ATOM 761 C C . GLU A 1 106 ? -17.099 -3.227 13.266 1.00 90.88 106 GLU A C 1
ATOM 763 O O . GLU A 1 106 ? -15.871 -3.098 13.173 1.00 90.88 106 GLU A O 1
ATOM 768 N N . ALA A 1 107 ? -17.843 -3.755 12.300 1.00 92.81 107 ALA A N 1
ATOM 769 C CA . ALA A 1 107 ? -17.340 -4.152 11.002 1.00 92.81 107 ALA A CA 1
ATOM 770 C C . ALA A 1 107 ? -18.362 -3.737 9.942 1.00 92.81 107 ALA A C 1
ATOM 772 O O . ALA A 1 107 ? -19.543 -4.062 10.049 1.00 92.81 107 ALA A O 1
ATOM 773 N N . GLN A 1 108 ? -17.903 -3.007 8.932 1.00 95.31 108 GLN A N 1
ATOM 774 C CA . GLN A 1 108 ? -18.747 -2.496 7.863 1.00 95.31 108 GLN A CA 1
ATOM 775 C C . GLN A 1 108 ? -18.323 -3.103 6.524 1.00 95.31 108 GLN A C 1
ATOM 777 O O . GLN A 1 108 ? -17.169 -2.914 6.131 1.00 95.31 108 GLN A O 1
ATOM 782 N N . PRO A 1 109 ? -19.228 -3.782 5.803 1.00 94.25 109 PRO A N 1
ATOM 783 C CA . PRO A 1 109 ? -18.954 -4.221 4.445 1.00 94.25 109 PRO A CA 1
ATOM 784 C C . PRO A 1 109 ? -18.864 -3.031 3.493 1.00 94.25 109 PRO A C 1
ATOM 786 O O . PRO A 1 109 ? -19.603 -2.050 3.607 1.00 94.25 109 PRO A O 1
ATOM 789 N N . LEU A 1 110 ? -17.944 -3.140 2.548 1.00 93.50 110 LEU A N 1
ATOM 790 C CA . LEU A 1 110 ? -17.683 -2.200 1.472 1.00 93.50 110 LEU A CA 1
ATOM 791 C C . LEU A 1 110 ? -17.652 -2.959 0.133 1.00 93.50 110 LEU A C 1
ATOM 793 O O . LEU A 1 110 ? -17.548 -4.189 0.120 1.00 93.50 110 LEU A O 1
ATOM 797 N N . PRO A 1 111 ? -17.735 -2.245 -1.003 1.00 90.00 111 PRO A N 1
ATOM 798 C CA . PRO A 1 111 ? -17.548 -2.845 -2.322 1.00 90.00 111 PRO A CA 1
ATOM 799 C C . PRO A 1 111 ? -16.213 -3.595 -2.464 1.00 90.00 111 PRO A C 1
ATOM 801 O O . PRO A 1 111 ? -15.287 -3.403 -1.674 1.00 90.00 111 PRO A O 1
ATOM 804 N N . GLU A 1 112 ? -16.112 -4.435 -3.497 1.00 88.12 112 GLU A N 1
ATOM 805 C CA . GLU A 1 112 ? -14.918 -5.241 -3.804 1.00 88.12 112 GLU A CA 1
ATOM 806 C C . GLU A 1 112 ? -14.467 -6.182 -2.672 1.00 88.12 112 GLU A C 1
ATOM 808 O O . GLU A 1 112 ? -13.271 -6.424 -2.488 1.00 88.12 112 GLU A O 1
ATOM 813 N N . GLY A 1 113 ? -15.421 -6.698 -1.889 1.00 91.19 113 GLY A N 1
ATOM 814 C CA . GLY A 1 113 ? -15.152 -7.677 -0.829 1.00 91.19 113 GLY A CA 1
ATOM 815 C C . GLY A 1 113 ? -14.325 -7.121 0.333 1.00 91.19 113 GLY A C 1
ATOM 816 O O . GLY A 1 113 ? -13.665 -7.884 1.041 1.00 91.19 113 GLY A O 1
ATOM 817 N N . LEU A 1 114 ? -14.315 -5.795 0.518 1.00 95.12 114 LEU A N 1
ATOM 818 C CA . LEU A 1 114 ? -13.631 -5.158 1.637 1.00 95.12 114 LEU A CA 1
ATOM 819 C C . LEU A 1 114 ? -14.533 -5.086 2.871 1.00 95.12 114 LEU A C 1
ATOM 821 O O . LEU A 1 114 ? -15.704 -4.730 2.807 1.00 95.12 114 LEU A O 1
ATOM 825 N N . MET A 1 115 ? -13.939 -5.326 4.030 1.00 95.75 115 MET A N 1
ATOM 826 C CA . MET A 1 115 ? -14.507 -5.052 5.341 1.00 95.75 115 MET A CA 1
ATOM 827 C C . MET A 1 115 ? -13.703 -3.942 6.005 1.00 95.75 115 MET A C 1
ATOM 829 O O . MET A 1 115 ? -12.490 -4.066 6.186 1.00 95.75 115 MET A O 1
ATOM 833 N N . ARG A 1 116 ? -14.376 -2.868 6.410 1.00 96.38 116 ARG A N 1
ATOM 834 C CA . ARG A 1 116 ? -13.791 -1.795 7.214 1.00 96.38 116 ARG A CA 1
ATOM 835 C C . ARG A 1 116 ? -14.005 -2.063 8.694 1.00 96.38 116 ARG A C 1
ATOM 837 O O . ARG A 1 116 ? -15.121 -2.348 9.124 1.00 96.38 116 ARG A O 1
ATOM 844 N N . ARG A 1 117 ? -12.945 -1.913 9.480 1.00 96.44 117 ARG A N 1
ATOM 845 C CA . ARG A 1 117 ? -12.957 -1.973 10.943 1.00 96.44 117 ARG A CA 1
ATOM 846 C C . ARG A 1 117 ? -12.215 -0.777 11.510 1.00 96.44 117 ARG A C 1
ATOM 848 O O . ARG A 1 117 ? -11.166 -0.401 10.994 1.00 96.44 117 ARG A O 1
ATOM 855 N N . ARG A 1 118 ? -12.731 -0.213 12.596 1.00 96.75 118 ARG A N 1
ATOM 856 C CA . ARG A 1 118 ? -12.137 0.965 13.228 1.00 96.75 118 ARG A CA 1
ATOM 857 C C . ARG A 1 118 ? -11.180 0.571 14.348 1.00 96.75 118 ARG A C 1
ATOM 859 O O . ARG A 1 118 ? -11.438 -0.377 15.096 1.00 96.75 118 ARG A O 1
ATOM 866 N N . PHE A 1 119 ? -10.085 1.309 14.492 1.00 97.56 119 PHE A N 1
ATOM 867 C CA . PHE A 1 119 ? -9.216 1.192 15.660 1.00 97.56 119 PHE A CA 1
ATOM 868 C C . PHE A 1 119 ? -9.812 1.924 16.869 1.00 97.56 119 PHE A C 1
ATOM 870 O O . PHE A 1 119 ? -10.432 2.980 16.741 1.00 97.56 119 PHE A O 1
ATOM 877 N N . ARG A 1 120 ? -9.640 1.355 18.067 1.00 97.00 120 ARG A N 1
ATOM 878 C CA . ARG A 1 120 ? -10.094 1.972 19.319 1.00 97.00 120 ARG A CA 1
ATOM 879 C C . ARG A 1 120 ? -9.274 3.227 19.626 1.00 97.00 120 ARG A C 1
ATOM 881 O O . ARG A 1 120 ? -8.072 3.272 19.352 1.00 97.00 120 ARG A O 1
ATOM 888 N N . ALA A 1 121 ? -9.923 4.204 20.255 1.00 95.81 121 ALA A N 1
ATOM 889 C CA . ALA A 1 121 ? -9.240 5.349 20.847 1.00 95.81 121 ALA A CA 1
ATOM 890 C C . ALA A 1 121 ? -8.233 4.892 21.920 1.00 95.81 121 ALA A C 1
ATOM 892 O O . ALA A 1 121 ? -8.407 3.841 22.545 1.00 95.81 121 ALA A O 1
ATOM 893 N N . GLY A 1 122 ? -7.161 5.658 22.099 1.00 95.62 122 GLY A N 1
ATOM 894 C CA . GLY A 1 122 ? -6.045 5.361 22.993 1.00 95.62 122 GLY A CA 1
ATOM 895 C C . GLY A 1 122 ? -5.093 4.272 22.488 1.00 95.62 122 GLY A C 1
ATOM 896 O O . GLY A 1 122 ? -4.165 3.896 23.204 1.00 95.62 122 GLY A O 1
ATOM 897 N N . THR A 1 123 ? -5.300 3.731 21.282 1.00 96.25 123 THR A N 1
ATOM 898 C CA . THR A 1 123 ? -4.361 2.779 20.667 1.00 96.25 123 THR A CA 1
ATOM 899 C C . THR A 1 123 ? -3.333 3.508 19.798 1.00 96.25 123 THR A C 1
ATOM 901 O O . THR A 1 123 ? -3.612 4.605 19.320 1.00 96.25 123 THR A O 1
ATOM 904 N N . PRO A 1 124 ? -2.174 2.894 19.489 1.00 95.81 124 PRO A N 1
ATOM 905 C CA . PRO A 1 124 ? -1.203 3.478 18.555 1.00 95.81 124 PRO A CA 1
ATOM 906 C C . PRO A 1 124 ? -1.725 3.687 17.125 1.00 95.81 124 PRO A C 1
ATOM 908 O O . PRO A 1 124 ? -1.013 4.243 16.297 1.00 95.81 124 PRO A O 1
ATOM 911 N N . PHE A 1 125 ? -2.924 3.185 16.827 1.00 96.12 125 PHE A N 1
ATOM 912 C CA . PHE A 1 125 ? -3.581 3.252 15.523 1.00 96.12 125 PHE A CA 1
ATOM 913 C C . PHE A 1 125 ? -4.847 4.114 15.568 1.00 96.12 125 PHE A C 1
ATOM 915 O O . PHE A 1 125 ? -5.677 4.051 14.662 1.00 96.12 125 PHE A O 1
ATOM 922 N N . GLU A 1 126 ? -5.041 4.874 16.649 1.00 95.31 126 GLU A N 1
ATOM 923 C CA . GLU A 1 126 ? -6.118 5.850 16.724 1.00 95.31 126 GLU A CA 1
ATOM 924 C C . GLU A 1 126 ? -6.052 6.812 15.533 1.00 95.31 126 GLU A C 1
ATOM 926 O O . GLU A 1 126 ? -4.982 7.250 15.115 1.00 95.31 126 GLU A O 1
ATOM 931 N N . GLY A 1 127 ? -7.221 7.126 14.974 1.00 94.75 127 GLY A N 1
ATOM 932 C CA . GLY A 1 127 ? -7.312 7.957 13.779 1.00 94.75 127 GLY A CA 1
ATOM 933 C C . GLY A 1 127 ? -7.022 7.203 12.482 1.00 94.75 127 GLY A C 1
ATOM 934 O O . GLY A 1 127 ? -6.946 7.843 11.439 1.00 94.75 127 GLY A O 1
ATOM 935 N N . GLU A 1 128 ? -6.914 5.874 12.503 1.00 97.19 128 GLU A N 1
ATOM 936 C CA . GLU A 1 128 ? -6.867 5.033 11.305 1.00 97.19 128 GLU A CA 1
ATOM 937 C C . GLU A 1 128 ? -8.072 4.076 11.237 1.00 97.19 128 GLU A C 1
ATOM 939 O O . GLU A 1 128 ? -8.664 3.702 12.254 1.00 97.19 128 GLU A O 1
ATOM 944 N N . ASP A 1 129 ? -8.392 3.634 10.021 1.00 97.44 129 ASP A N 1
ATOM 945 C CA . ASP A 1 129 ? -9.291 2.512 9.747 1.00 97.44 129 ASP A CA 1
ATOM 946 C C . ASP A 1 129 ? -8.497 1.352 9.125 1.00 97.44 129 ASP A C 1
ATOM 948 O O . ASP A 1 129 ? -7.576 1.561 8.330 1.00 97.44 129 ASP A O 1
ATOM 952 N N . LEU A 1 130 ? -8.867 0.118 9.473 1.00 97.56 130 LEU A N 1
ATOM 953 C CA . LEU A 1 130 ? -8.349 -1.113 8.881 1.00 97.56 130 LEU A CA 1
ATOM 954 C C . LEU A 1 130 ? -9.338 -1.644 7.838 1.00 97.56 130 LEU A C 1
ATOM 956 O O . LEU A 1 130 ? -10.485 -1.949 8.155 1.00 97.56 130 LEU A O 1
ATOM 960 N N . TYR A 1 131 ? -8.864 -1.811 6.611 1.00 97.50 131 TYR A N 1
ATOM 961 C CA . TYR A 1 131 ? -9.580 -2.414 5.494 1.00 97.50 131 TYR A CA 1
ATOM 962 C C . TYR A 1 131 ? -9.028 -3.817 5.267 1.00 97.50 131 TYR A C 1
ATOM 964 O O . TYR A 1 131 ? -7.814 -3.996 5.174 1.00 97.50 131 TYR A O 1
ATOM 972 N N . LEU A 1 132 ? -9.909 -4.807 5.194 1.00 96.12 132 LEU A N 1
ATOM 973 C CA . LEU A 1 132 ? -9.570 -6.219 5.040 1.00 96.12 132 LEU A CA 1
ATOM 974 C C . LEU A 1 132 ? -10.320 -6.775 3.838 1.00 96.12 132 LEU A C 1
ATOM 976 O O . LEU A 1 132 ? -11.540 -6.672 3.803 1.00 96.12 132 LEU A O 1
ATOM 980 N N . ALA A 1 133 ? -9.623 -7.390 2.889 1.00 94.19 133 ALA A N 1
ATOM 981 C CA . ALA A 1 133 ? -10.283 -8.277 1.938 1.00 94.19 133 ALA A CA 1
ATOM 982 C C . ALA A 1 133 ? -10.800 -9.540 2.655 1.00 94.19 133 ALA A C 1
ATOM 984 O O . ALA A 1 133 ? -10.385 -9.842 3.782 1.00 94.19 133 ALA A O 1
ATOM 985 N N . GLU A 1 134 ? -11.689 -10.287 2.001 1.00 82.50 134 GLU A N 1
ATOM 986 C CA . GLU A 1 134 ? -12.204 -11.568 2.497 1.00 82.50 134 GLU A CA 1
ATOM 987 C C . GLU A 1 134 ? -11.093 -12.525 2.985 1.00 82.50 134 GLU A C 1
ATOM 989 O O . GLU A 1 134 ? -9.929 -12.442 2.580 1.00 82.50 134 GLU A O 1
ATOM 994 N N . GLY A 1 135 ? -11.451 -13.446 3.887 1.00 77.50 135 GLY A N 1
ATOM 995 C CA . GLY A 1 135 ? -10.494 -14.394 4.466 1.00 77.50 135 GLY A CA 1
ATOM 996 C C . GLY A 1 135 ? -9.462 -13.722 5.379 1.00 77.50 135 GLY A C 1
ATOM 997 O O . GLY A 1 135 ? -8.260 -13.926 5.217 1.00 77.50 135 GLY A O 1
ATOM 998 N N . GLU A 1 136 ? -9.922 -12.904 6.335 1.00 79.75 136 GLU A N 1
ATOM 999 C CA . GLU A 1 136 ? -9.084 -12.262 7.369 1.00 79.75 136 GLU A CA 1
ATOM 1000 C C . GLU A 1 136 ? -8.029 -11.265 6.828 1.00 79.75 136 GLU A C 1
ATOM 1002 O O . GLU A 1 136 ? -7.057 -10.935 7.519 1.00 79.75 136 GLU A O 1
ATOM 1007 N N . GLY A 1 137 ? -8.214 -10.762 5.601 1.00 76.88 137 GLY A N 1
ATOM 1008 C CA . GLY A 1 137 ? -7.269 -9.874 4.921 1.00 76.88 137 GLY A CA 1
ATOM 1009 C C . GLY A 1 137 ? -6.039 -10.587 4.360 1.00 76.88 137 GLY A C 1
ATOM 1010 O O . GLY A 1 137 ? -5.011 -9.947 4.156 1.00 76.88 137 GLY A O 1
ATOM 1011 N N . GLY A 1 138 ? -6.112 -11.904 4.135 1.00 82.44 138 GLY A N 1
ATOM 1012 C CA . GLY A 1 138 ? -4.980 -12.693 3.641 1.00 82.44 138 GLY A CA 1
ATOM 1013 C C . GLY A 1 138 ? -4.472 -12.240 2.269 1.00 82.44 138 GLY A C 1
ATOM 1014 O O . GLY A 1 138 ? -3.263 -12.182 2.055 1.00 82.44 138 GLY A O 1
ATOM 1015 N N . ARG A 1 139 ? -5.382 -11.869 1.357 1.00 87.81 139 ARG A N 1
ATOM 1016 C CA . ARG A 1 139 ? -5.016 -11.353 0.026 1.00 87.81 139 ARG A CA 1
ATOM 1017 C C . ARG A 1 139 ? -4.627 -9.878 0.059 1.00 87.81 139 ARG A C 1
ATOM 1019 O O . ARG A 1 139 ? -3.717 -9.459 -0.647 1.00 87.81 139 ARG A O 1
ATOM 1026 N N . PHE A 1 140 ? -5.336 -9.090 0.860 1.00 95.19 140 PHE A N 1
ATOM 1027 C CA . PHE A 1 140 ? -5.100 -7.661 0.979 1.00 95.19 140 PHE A CA 1
ATOM 1028 C C . PHE A 1 140 ? -5.615 -7.131 2.312 1.00 95.19 140 PHE A C 1
ATOM 1030 O O . PHE A 1 140 ? -6.723 -7.446 2.752 1.00 95.19 140 PHE A O 1
ATOM 1037 N N . ALA A 1 141 ? -4.816 -6.262 2.914 1.00 96.69 141 ALA A N 1
ATOM 1038 C CA . ALA A 1 141 ? -5.236 -5.413 4.007 1.00 96.69 141 ALA A CA 1
ATOM 1039 C C . ALA A 1 141 ? -4.547 -4.057 3.888 1.00 96.69 141 ALA A C 1
ATOM 1041 O O . ALA A 1 141 ? -3.381 -3.984 3.492 1.00 96.69 141 ALA A O 1
ATOM 1042 N N . ALA A 1 142 ? -5.241 -2.993 4.267 1.00 97.81 142 ALA A N 1
ATOM 1043 C CA . ALA A 1 142 ? -4.677 -1.654 4.310 1.00 97.81 142 ALA A CA 1
ATOM 1044 C C . ALA A 1 142 ? -5.108 -0.933 5.582 1.00 97.81 142 ALA A C 1
ATOM 1046 O O . ALA A 1 142 ? -6.255 -1.037 6.007 1.00 97.81 142 ALA A O 1
ATOM 1047 N N . ARG A 1 143 ? -4.190 -0.181 6.179 1.00 97.62 143 ARG A N 1
ATOM 1048 C CA . ARG A 1 143 ? -4.517 0.805 7.210 1.00 97.62 143 ARG A CA 1
ATOM 1049 C C . ARG A 1 143 ? -4.513 2.171 6.559 1.00 97.62 143 ARG A C 1
ATOM 1051 O O . ARG A 1 143 ? -3.556 2.477 5.850 1.00 97.62 143 ARG A O 1
ATOM 1058 N N . CYS A 1 144 ? -5.551 2.960 6.775 1.00 97.75 144 CYS A N 1
ATOM 1059 C CA . CYS A 1 144 ? -5.645 4.290 6.193 1.00 97.75 144 CYS A CA 1
ATOM 1060 C C . CYS A 1 144 ? -5.949 5.324 7.264 1.00 97.75 144 CYS A C 1
ATOM 1062 O O . CYS A 1 144 ? -6.852 5.123 8.077 1.00 97.75 144 CYS A O 1
ATOM 1064 N N . THR A 1 145 ? -5.224 6.440 7.235 1.00 96.38 145 THR A N 1
ATOM 1065 C CA . THR A 1 145 ? -5.522 7.601 8.076 1.00 96.38 145 THR A CA 1
ATOM 1066 C C . THR A 1 145 ? -6.930 8.114 7.790 1.00 96.38 145 THR A C 1
ATOM 1068 O O . THR A 1 145 ? -7.355 8.214 6.640 1.00 96.38 145 THR A O 1
ATOM 1071 N N . THR A 1 146 ? -7.650 8.442 8.854 1.00 92.38 146 THR A N 1
ATOM 1072 C CA . THR A 1 146 ? -8.960 9.084 8.811 1.00 92.38 146 THR A CA 1
ATOM 1073 C C . THR A 1 146 ? -8.789 10.594 8.957 1.00 92.38 146 THR A C 1
ATOM 1075 O O . THR A 1 146 ? -7.982 11.065 9.756 1.00 92.38 146 THR A O 1
ATOM 1078 N N . GLY A 1 147 ? -9.550 11.364 8.180 1.00 87.94 147 GLY A N 1
ATOM 1079 C CA . GLY A 1 147 ? -9.468 12.825 8.197 1.00 87.94 147 GLY A CA 1
ATOM 1080 C C . GLY A 1 147 ? -8.265 13.397 7.428 1.00 87.94 147 GLY A C 1
ATOM 1081 O O . GLY A 1 147 ? -7.676 12.711 6.590 1.00 87.94 147 GLY A O 1
ATOM 1082 N N . PRO A 1 148 ? -7.932 14.681 7.656 1.00 87.81 148 PRO A N 1
ATOM 1083 C CA . PRO A 1 148 ? -6.852 15.358 6.944 1.00 87.81 148 PRO A CA 1
ATOM 1084 C C . PRO A 1 148 ? -5.487 14.713 7.217 1.00 87.81 148 PRO A C 1
ATOM 1086 O O . PRO A 1 148 ? -5.086 14.553 8.368 1.00 87.81 148 PRO A O 1
ATOM 1089 N N . SER A 1 149 ? -4.752 14.389 6.152 1.00 88.56 149 SER A N 1
ATOM 1090 C CA . SER A 1 149 ? -3.386 13.859 6.213 1.00 88.56 149 SER A CA 1
ATOM 1091 C C . SER A 1 149 ? -2.410 14.838 5.553 1.00 88.56 149 SER A C 1
ATOM 1093 O O . SER A 1 149 ? -2.747 15.399 4.508 1.00 88.56 149 SER A O 1
ATOM 1095 N N . PRO A 1 150 ? -1.192 15.026 6.097 1.00 88.25 150 PRO A N 1
ATOM 1096 C CA . PRO A 1 150 ? -0.154 15.830 5.450 1.00 88.25 150 PRO A CA 1
ATOM 1097 C C . PRO A 1 150 ? 0.355 15.207 4.139 1.00 88.25 150 PRO A C 1
ATOM 1099 O O . PRO A 1 150 ? 0.888 15.918 3.293 1.00 88.25 150 PRO A O 1
ATOM 1102 N N . GLU A 1 151 ? 0.189 13.892 3.953 1.00 90.44 151 GLU A N 1
ATOM 1103 C CA . GLU A 1 151 ? 0.542 13.187 2.716 1.00 90.44 151 GLU A CA 1
ATOM 1104 C C . GLU A 1 151 ? -0.666 12.363 2.224 1.00 90.44 151 GLU A C 1
ATOM 1106 O O . GLU A 1 151 ? -0.704 11.143 2.412 1.00 90.44 151 GLU A O 1
ATOM 1111 N N . PRO A 1 152 ? -1.685 13.005 1.616 1.00 90.69 152 PRO A N 1
ATOM 1112 C CA . PRO A 1 152 ? -2.927 12.332 1.219 1.00 90.69 152 PRO A CA 1
ATOM 1113 C C . PRO A 1 152 ? -2.692 11.217 0.189 1.00 90.69 152 PRO A C 1
ATOM 1115 O O . PRO A 1 152 ? -3.294 10.152 0.288 1.00 90.69 152 PRO A O 1
ATOM 1118 N N . GLU A 1 153 ? -1.728 11.396 -0.720 1.00 92.50 153 GLU A N 1
ATOM 1119 C CA . GLU A 1 153 ? -1.322 10.390 -1.718 1.00 92.50 153 GLU A CA 1
ATOM 1120 C C . GLU A 1 153 ? -0.663 9.135 -1.118 1.00 92.50 153 GLU A C 1
ATOM 1122 O O . GLU A 1 153 ? -0.424 8.160 -1.827 1.00 92.50 153 GLU A O 1
ATOM 1127 N N . ALA A 1 154 ? -0.342 9.141 0.177 1.00 93.31 154 ALA A N 1
ATOM 1128 C CA . ALA A 1 154 ? 0.312 8.039 0.878 1.00 93.31 154 ALA A CA 1
ATOM 1129 C C . ALA A 1 154 ? -0.347 7.741 2.237 1.00 93.31 154 ALA A C 1
ATOM 1131 O O . ALA A 1 154 ? 0.321 7.217 3.141 1.00 93.31 154 ALA A O 1
ATOM 1132 N N . ALA A 1 155 ? -1.627 8.110 2.378 1.00 96.69 155 ALA A N 1
ATOM 1133 C CA . ALA A 1 155 ? -2.401 7.990 3.610 1.00 96.69 155 ALA A CA 1
ATOM 1134 C C . ALA A 1 155 ? -2.871 6.556 3.896 1.00 96.69 155 ALA A C 1
ATOM 1136 O O . ALA A 1 155 ? -3.165 6.240 5.046 1.00 96.69 155 ALA A O 1
ATOM 1137 N N . CYS A 1 156 ? -2.906 5.682 2.887 1.00 98.12 156 CYS A N 1
ATOM 1138 C CA . CYS A 1 156 ? -3.069 4.246 3.078 1.00 98.12 156 CYS A CA 1
ATOM 1139 C C . CYS A 1 156 ? -1.719 3.529 3.046 1.00 98.12 156 CYS A C 1
ATOM 1141 O O . CYS A 1 156 ? -0.867 3.831 2.211 1.00 98.12 156 CYS A O 1
ATOM 1143 N N . LEU A 1 157 ? -1.554 2.539 3.922 1.00 97.75 157 LEU A N 1
ATOM 1144 C CA . LEU A 1 157 ? -0.423 1.623 3.974 1.00 97.75 157 LEU A CA 1
ATOM 1145 C C . LEU A 1 157 ? -0.920 0.183 3.881 1.00 97.75 157 LEU A C 1
ATOM 1147 O O . LEU A 1 157 ? -1.755 -0.239 4.679 1.00 97.75 157 LEU A O 1
ATOM 1151 N N . SER A 1 158 ? -0.353 -0.583 2.954 1.00 97.38 158 SER A N 1
ATOM 1152 C CA . SER A 1 158 ? -0.579 -2.024 2.834 1.00 97.38 158 SER A CA 1
ATOM 1153 C C . SER A 1 158 ? 0.755 -2.766 2.833 1.00 97.38 158 SER A C 1
ATOM 1155 O O . SER A 1 158 ? 1.772 -2.233 2.391 1.00 97.38 158 SER A O 1
ATOM 1157 N N . GLU A 1 159 ? 0.761 -3.986 3.357 1.00 94.88 159 GLU A N 1
ATOM 1158 C CA . GLU A 1 159 ? 1.899 -4.897 3.275 1.00 94.88 159 GLU A CA 1
ATOM 1159 C C . GLU A 1 159 ? 1.421 -6.185 2.611 1.00 94.88 159 GLU A C 1
ATOM 1161 O O . GLU A 1 159 ? 0.524 -6.849 3.130 1.00 94.88 159 GLU A O 1
ATOM 1166 N N . VAL A 1 160 ? 2.010 -6.528 1.467 1.00 93.19 160 VAL A N 1
ATOM 1167 C CA . VAL A 1 160 ? 1.665 -7.729 0.696 1.00 93.19 160 VAL A CA 1
ATOM 1168 C C . VAL A 1 160 ? 2.919 -8.531 0.385 1.00 93.19 160 VAL A C 1
ATOM 1170 O O . VAL A 1 160 ? 4.011 -7.977 0.249 1.00 93.19 160 VAL A O 1
ATOM 1173 N N . ARG A 1 161 ? 2.769 -9.850 0.268 1.00 90.50 161 ARG A N 1
ATOM 1174 C CA . ARG A 1 161 ? 3.846 -10.742 -0.161 1.00 90.50 161 ARG A CA 1
ATOM 1175 C C . ARG A 1 161 ? 3.550 -11.230 -1.571 1.00 90.50 161 ARG A C 1
ATOM 1177 O O . ARG A 1 161 ? 2.483 -11.783 -1.803 1.00 90.50 161 ARG A O 1
ATOM 1184 N N . ILE A 1 162 ? 4.500 -11.045 -2.483 1.00 89.94 162 ILE A N 1
ATOM 1185 C CA . ILE A 1 162 ? 4.421 -11.529 -3.865 1.00 89.94 162 ILE A CA 1
ATOM 1186 C C . ILE A 1 162 ? 5.671 -12.370 -4.120 1.00 89.94 162 ILE A C 1
ATOM 1188 O O . ILE A 1 162 ? 6.786 -11.849 -4.155 1.00 89.94 162 ILE A O 1
ATOM 1192 N N . GLY A 1 163 ? 5.498 -13.690 -4.217 1.00 86.69 163 GLY A N 1
ATOM 1193 C CA . GLY A 1 163 ? 6.610 -14.638 -4.310 1.00 86.69 163 GLY A CA 1
ATOM 1194 C C . GLY A 1 163 ? 7.623 -14.471 -3.167 1.00 86.69 163 GLY A C 1
ATOM 1195 O O . GLY A 1 163 ? 7.290 -14.586 -1.983 1.00 86.69 163 GLY A O 1
ATOM 1196 N N . ALA A 1 164 ? 8.874 -14.178 -3.527 1.00 85.56 164 ALA A N 1
ATOM 1197 C CA . ALA A 1 164 ? 9.977 -13.956 -2.588 1.00 85.56 164 ALA A CA 1
ATOM 1198 C C . ALA A 1 164 ? 10.087 -12.502 -2.082 1.00 85.56 164 ALA A C 1
ATOM 1200 O O . ALA A 1 164 ? 11.021 -12.179 -1.344 1.00 85.56 164 ALA A O 1
ATOM 1201 N N . LEU A 1 165 ? 9.163 -11.619 -2.472 1.00 89.50 165 LEU A N 1
ATOM 1202 C CA . LEU A 1 165 ? 9.201 -10.196 -2.149 1.00 89.50 165 LEU A CA 1
ATOM 1203 C C . LEU A 1 165 ? 8.149 -9.815 -1.113 1.00 89.50 165 LEU A C 1
ATOM 1205 O O . LEU A 1 165 ? 7.006 -10.266 -1.153 1.00 89.50 165 LEU A O 1
ATOM 1209 N N . SER A 1 166 ? 8.555 -8.946 -0.193 1.00 91.69 166 SER A N 1
ATOM 1210 C CA . SER A 1 166 ? 7.668 -8.229 0.712 1.00 91.69 166 SER A CA 1
ATOM 1211 C C . SER A 1 166 ? 7.541 -6.811 0.182 1.00 91.69 166 SER A C 1
ATOM 1213 O O . SER A 1 166 ? 8.545 -6.109 0.030 1.00 91.69 166 SER A O 1
ATOM 1215 N N . LEU A 1 167 ? 6.318 -6.410 -0.146 1.00 94.62 167 LEU A N 1
ATOM 1216 C CA . LEU A 1 167 ? 6.016 -5.095 -0.680 1.00 94.62 167 LEU A CA 1
ATOM 1217 C C . LEU A 1 167 ? 5.271 -4.289 0.375 1.00 94.62 167 LEU A C 1
ATOM 1219 O O . LEU A 1 167 ? 4.196 -4.679 0.830 1.00 94.62 167 LEU A O 1
ATOM 1223 N N . ARG A 1 168 ? 5.820 -3.130 0.727 1.00 96.69 168 ARG A N 1
ATOM 1224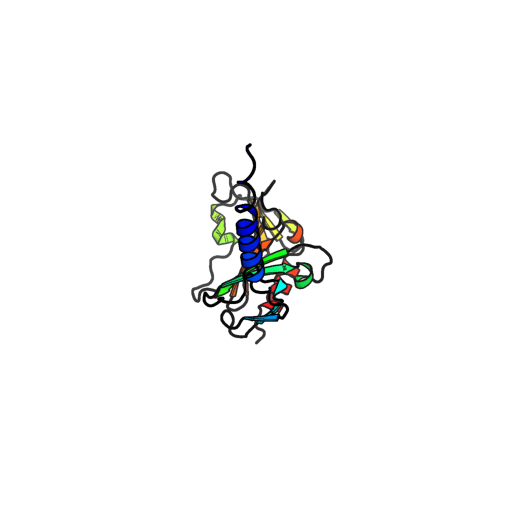 C CA . ARG A 1 168 ? 5.102 -2.103 1.478 1.00 96.69 168 ARG A CA 1
ATOM 1225 C C . ARG A 1 168 ? 4.593 -1.056 0.504 1.00 96.69 168 ARG A C 1
ATOM 1227 O O . ARG A 1 168 ? 5.377 -0.383 -0.164 1.00 96.69 168 ARG A O 1
ATOM 1234 N N . LEU A 1 169 ? 3.280 -0.935 0.444 1.00 98.06 169 LEU A N 1
ATOM 1235 C CA . LEU A 1 169 ? 2.548 -0.082 -0.474 1.00 98.06 169 LEU A CA 1
ATOM 1236 C C . LEU A 1 169 ? 2.079 1.165 0.265 1.00 98.06 169 LEU A C 1
ATOM 1238 O O . LEU A 1 169 ? 1.582 1.056 1.388 1.00 98.06 169 LEU A O 1
ATOM 1242 N N . ARG A 1 170 ? 2.201 2.336 -0.363 1.00 97.94 170 ARG A N 1
ATOM 1243 C CA . ARG A 1 170 ? 1.555 3.567 0.104 1.00 97.94 170 ARG A CA 1
ATOM 1244 C C . ARG A 1 170 ? 0.827 4.266 -1.032 1.00 97.94 170 ARG A C 1
ATOM 1246 O O . ARG A 1 170 ? 1.396 4.427 -2.113 1.00 97.94 170 ARG A O 1
ATOM 1253 N N . PHE A 1 171 ? -0.420 4.650 -0.783 1.00 97.81 171 PHE A N 1
ATOM 1254 C CA . PHE A 1 171 ? -1.325 5.158 -1.813 1.00 97.81 171 PHE A CA 1
ATOM 1255 C C . PHE A 1 171 ? -2.452 6.030 -1.236 1.00 97.81 171 PHE A C 1
ATOM 1257 O O . PHE A 1 171 ? -2.691 6.034 -0.026 1.00 97.81 171 PHE A O 1
ATOM 1264 N N . SER A 1 172 ? -3.141 6.762 -2.118 1.00 96.56 172 SER A N 1
ATOM 1265 C CA . SER A 1 172 ? -4.332 7.555 -1.788 1.00 96.56 172 SER A CA 1
ATOM 1266 C C . SER A 1 172 ? -5.535 6.660 -1.446 1.00 96.56 172 SER A C 1
ATOM 1268 O O . SER A 1 172 ? -5.778 5.693 -2.175 1.00 96.56 172 SER A O 1
ATOM 1270 N N . PRO A 1 173 ? -6.345 6.985 -0.418 1.00 95.19 173 PRO A N 1
ATOM 1271 C CA . PRO A 1 173 ? -7.564 6.244 -0.084 1.00 95.19 173 PRO A CA 1
ATOM 1272 C C . PRO A 1 173 ? -8.557 6.094 -1.243 1.00 95.19 173 PRO A C 1
ATOM 1274 O O . PRO A 1 173 ? -9.272 5.097 -1.299 1.00 95.19 173 PRO A O 1
ATOM 1277 N N . GLU A 1 174 ? -8.555 7.016 -2.211 1.00 93.75 174 GLU A N 1
ATOM 1278 C CA . GLU A 1 174 ? -9.406 6.961 -3.412 1.00 93.75 174 GLU A CA 1
ATOM 1279 C C . GLU A 1 174 ? -9.169 5.711 -4.274 1.00 93.75 174 GLU A C 1
ATOM 1281 O O . GLU A 1 174 ? -10.003 5.359 -5.104 1.00 93.75 174 GLU A O 1
ATOM 1286 N N . ARG A 1 175 ? -8.046 5.007 -4.072 1.00 95.19 175 ARG A N 1
ATOM 1287 C CA . ARG A 1 175 ? -7.707 3.773 -4.797 1.00 95.19 175 ARG A CA 1
ATOM 1288 C C . ARG A 1 175 ? -8.191 2.502 -4.108 1.00 95.19 175 ARG A C 1
ATOM 1290 O O . ARG A 1 175 ? -8.117 1.439 -4.720 1.00 95.19 175 ARG A O 1
ATOM 1297 N N . LEU A 1 176 ? -8.688 2.584 -2.868 1.00 94.81 176 LEU A N 1
ATOM 1298 C CA . LEU A 1 176 ? -9.235 1.423 -2.155 1.00 94.81 176 LEU A CA 1
ATOM 1299 C C . LEU A 1 176 ? -10.303 0.670 -2.965 1.00 94.81 176 LEU A C 1
ATOM 1301 O O . LEU A 1 176 ? -10.215 -0.553 -2.998 1.00 94.81 176 LEU A O 1
ATOM 1305 N N . PRO A 1 177 ? -11.243 1.322 -3.680 1.00 93.88 177 PRO A N 1
ATOM 1306 C CA . PRO A 1 177 ? -12.233 0.613 -4.496 1.00 93.88 177 PRO A CA 1
ATOM 1307 C C . PRO A 1 177 ? -11.649 -0.165 -5.680 1.00 93.88 177 PRO A C 1
ATOM 1309 O O . PRO A 1 177 ? -12.369 -0.910 -6.319 1.00 93.88 177 PRO A O 1
ATOM 1312 N N . ALA A 1 178 ? -10.371 0.012 -6.011 1.00 94.75 178 ALA A N 1
ATOM 1313 C CA . ALA A 1 178 ? -9.695 -0.703 -7.092 1.00 94.75 178 ALA A CA 1
ATOM 1314 C C . ALA A 1 178 ? -8.447 -1.450 -6.581 1.00 94.75 178 ALA A C 1
ATOM 1316 O O . ALA A 1 178 ? -7.502 -1.703 -7.334 1.00 94.75 178 ALA A O 1
ATOM 1317 N N . TRP A 1 179 ? -8.437 -1.809 -5.290 1.00 95.19 179 TRP A N 1
ATOM 1318 C CA . TRP A 1 179 ? -7.321 -2.495 -4.634 1.00 95.19 179 TRP A CA 1
ATOM 1319 C C . TRP A 1 179 ? -6.918 -3.785 -5.359 1.00 95.19 179 TRP A C 1
ATOM 1321 O O . TRP A 1 179 ? -5.727 -4.056 -5.513 1.00 95.19 179 TRP A O 1
ATOM 1331 N N . SER A 1 180 ? -7.900 -4.557 -5.832 1.00 95.12 180 SER A N 1
ATOM 1332 C CA . SER A 1 180 ? -7.708 -5.866 -6.460 1.00 95.12 180 SER A CA 1
ATOM 1333 C C . SER A 1 180 ? -6.977 -5.739 -7.795 1.00 95.12 180 SER A C 1
ATOM 1335 O O . SER A 1 180 ? -6.013 -6.462 -8.041 1.00 95.12 180 SER A O 1
ATOM 1337 N N . ALA A 1 181 ? -7.360 -4.759 -8.617 1.00 95.75 181 ALA A N 1
ATOM 1338 C CA . ALA A 1 181 ? -6.675 -4.429 -9.863 1.00 95.75 181 ALA A CA 1
ATOM 1339 C C . ALA A 1 181 ? -5.246 -3.922 -9.614 1.00 95.75 181 ALA A C 1
ATOM 1341 O O . ALA A 1 181 ? -4.315 -4.319 -10.314 1.00 95.75 181 ALA A O 1
ATOM 1342 N N . GLY A 1 182 ? -5.053 -3.078 -8.593 1.00 96.31 182 GLY A N 1
ATOM 1343 C CA . GLY A 1 182 ? -3.725 -2.602 -8.199 1.00 96.31 182 GLY A CA 1
ATOM 1344 C C . GLY A 1 182 ? -2.799 -3.741 -7.768 1.00 96.31 182 GLY A C 1
ATOM 1345 O O . GLY A 1 182 ? -1.651 -3.802 -8.211 1.00 96.31 182 GLY A O 1
ATOM 1346 N N . LEU A 1 183 ? -3.308 -4.668 -6.951 1.00 96.00 183 LEU A N 1
ATOM 1347 C CA . LEU A 1 183 ? -2.576 -5.859 -6.525 1.00 96.00 183 LEU A CA 1
ATOM 1348 C C . LEU A 1 183 ? -2.244 -6.768 -7.714 1.00 96.00 183 LEU A C 1
ATOM 1350 O O . LEU A 1 183 ? -1.089 -7.151 -7.860 1.00 96.00 183 LEU A O 1
ATOM 1354 N N . ALA A 1 184 ? -3.200 -7.027 -8.609 1.00 95.81 184 ALA A N 1
ATOM 1355 C CA . ALA A 1 184 ? -2.966 -7.814 -9.821 1.00 95.81 184 ALA A CA 1
ATOM 1356 C C . ALA A 1 184 ? -1.900 -7.179 -10.736 1.00 95.81 184 ALA A C 1
ATOM 1358 O O . ALA A 1 184 ? -1.098 -7.875 -11.355 1.00 95.81 184 ALA A O 1
ATOM 1359 N N . GLY A 1 185 ? -1.847 -5.846 -10.819 1.00 95.81 185 GLY A N 1
ATOM 1360 C CA . GLY A 1 185 ? -0.773 -5.133 -11.513 1.00 95.81 185 GLY A CA 1
ATOM 1361 C C . GLY A 1 185 ? 0.603 -5.386 -10.900 1.00 95.81 185 GLY A C 1
ATOM 1362 O O . GLY A 1 185 ? 1.562 -5.650 -11.623 1.00 95.81 185 GLY A O 1
ATOM 1363 N N . LEU A 1 186 ? 0.699 -5.363 -9.570 1.00 95.44 186 LEU A N 1
ATOM 1364 C CA . LEU A 1 186 ? 1.939 -5.683 -8.859 1.00 95.44 186 LEU A CA 1
ATOM 1365 C C . LEU A 1 186 ? 2.321 -7.158 -9.019 1.00 95.44 186 LEU A C 1
ATOM 1367 O O . LEU A 1 186 ? 3.496 -7.453 -9.207 1.00 95.44 186 LEU A 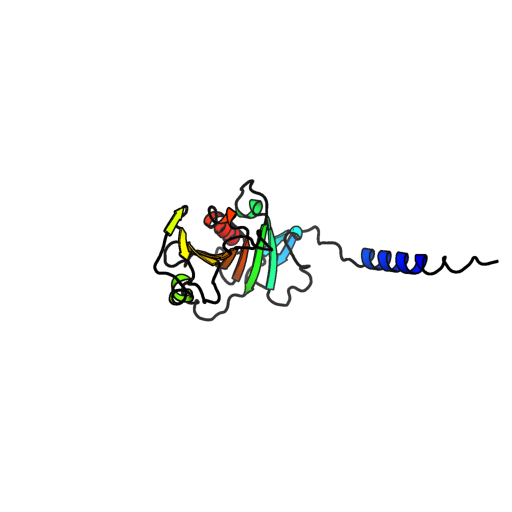O 1
ATOM 1371 N N . GLU A 1 187 ? 1.353 -8.073 -8.998 1.00 94.12 187 GLU A N 1
ATOM 1372 C CA . GLU A 1 187 ? 1.567 -9.500 -9.260 1.00 94.12 187 GLU A CA 1
ATOM 1373 C C . GLU A 1 187 ? 2.099 -9.733 -10.679 1.00 94.12 187 GLU A C 1
ATOM 1375 O O . GLU A 1 187 ? 3.017 -10.519 -10.850 1.00 94.12 187 GLU A O 1
ATOM 1380 N N . ARG A 1 188 ? 1.631 -8.999 -11.695 1.00 92.31 188 ARG A N 1
ATOM 1381 C CA . ARG A 1 188 ? 2.206 -9.090 -13.052 1.00 92.31 188 ARG A CA 1
ATOM 1382 C C . ARG A 1 188 ? 3.641 -8.564 -13.141 1.00 92.31 188 ARG A C 1
ATOM 1384 O O . ARG A 1 188 ? 4.418 -9.057 -13.949 1.00 92.31 188 ARG A O 1
ATOM 1391 N N . LEU A 1 189 ? 3.987 -7.546 -12.351 1.00 90.56 189 LEU A N 1
ATOM 1392 C CA . LEU A 1 189 ? 5.325 -6.940 -12.362 1.00 90.56 189 LEU A CA 1
ATOM 1393 C C . LEU A 1 189 ? 6.353 -7.734 -11.547 1.00 90.56 189 LEU A C 1
ATOM 1395 O O . LEU A 1 189 ? 7.523 -7.792 -11.918 1.00 90.56 189 LEU A O 1
ATOM 1399 N N . PHE A 1 190 ? 5.929 -8.285 -10.411 1.00 88.81 190 PHE A N 1
ATOM 1400 C CA . PHE A 1 190 ? 6.805 -8.886 -9.400 1.00 88.81 190 PHE A CA 1
ATOM 1401 C C . PHE A 1 190 ? 6.558 -10.374 -9.173 1.00 88.81 190 PHE A C 1
ATOM 1403 O O . PHE A 1 190 ? 7.352 -11.028 -8.496 1.00 88.81 190 PHE A O 1
ATOM 1410 N N . GLY A 1 191 ? 5.447 -10.900 -9.678 1.00 83.31 191 GLY A N 1
ATOM 1411 C CA . GLY A 1 191 ? 5.131 -12.313 -9.622 1.00 83.31 191 GLY A CA 1
ATOM 1412 C C . GLY A 1 191 ? 6.088 -13.099 -10.499 1.00 83.31 191 GLY A C 1
ATOM 1413 O O . GLY A 1 191 ? 6.370 -12.745 -11.641 1.00 83.31 191 GLY A O 1
ATOM 1414 N N . SER A 1 192 ? 6.594 -14.184 -9.934 1.00 63.88 192 SER A N 1
ATOM 1415 C CA . SER A 1 192 ? 7.245 -15.233 -10.697 1.00 63.88 192 SER A CA 1
ATOM 1416 C C . SER A 1 192 ? 6.137 -16.179 -11.153 1.00 63.88 192 SER A C 1
ATOM 1418 O O . SER A 1 192 ? 5.629 -16.932 -10.322 1.00 63.88 192 SER A O 1
ATOM 1420 N N . GLU A 1 193 ? 5.721 -16.153 -12.419 1.00 49.84 193 GLU A N 1
ATOM 1421 C CA . GLU A 1 193 ? 5.112 -17.377 -12.953 1.00 49.84 193 GLU A CA 1
ATOM 1422 C C . GLU A 1 193 ? 6.196 -18.475 -12.950 1.00 49.84 193 GLU A C 1
ATOM 1424 O O . GLU A 1 193 ? 7.366 -18.161 -13.223 1.00 49.84 193 GLU A O 1
ATOM 1429 N N . PRO A 1 194 ? 5.862 -19.717 -12.554 1.00 42.75 194 PRO A N 1
ATOM 1430 C CA . PRO A 1 194 ? 6.754 -20.859 -12.738 1.00 42.75 194 PRO A CA 1
ATOM 1431 C C . PRO A 1 194 ? 7.146 -21.047 -14.210 1.00 42.75 194 PRO A C 1
ATOM 1433 O O . PRO A 1 194 ? 6.291 -20.817 -15.094 1.00 42.75 194 PRO A O 1
#

Organism: NCBI:txid270351

Foldseek 3Di:
DDDDDPPPVVVVVVVVVVVVVVPPDPQPQAWDWQPPQDVHTFTHGSVFFPDRPVPCPPQKTWGWAWLCLLQVDPDTGTKIKIKGFDDPDDDDDQPCVVCVVFWDPDWDDDPPQKIKIAGDPPDPLHQWIKIAHPPSNQQWIWIAGHDDDPCQQFRIWIWDDAPRMIMIIGGHPVCVNVVVSNSVSVCVRRHDDD

Radius of gyration: 22.3 Å; chains: 1; bounding box: 54×79×43 Å

Sequence (194 aa):
MLGGALGLLGVLALTGLAATWLARPPKPAGPVVVGTLAPRPVVLPAAWFVRPAAGTDGGRIDLAIPWSELTGSALPGLMRVTATRAPETEAPLSPARRYARFLTAEAQPLPEGLMRRRFRAGTPFEGEDLYLAEGEGGRFAARCTTGPSPEPEAACLSEVRIGALSLRLRFSPERLPAWSAGLAGLERLFGSEP

Secondary structure (DSSP, 8-state):
----SSSHHHHHHHHHHHHHHHTSPPPP-SEEEE-SSSSS-EEEEGGGBSS-STTGGGSEEEEEEEHHHHH--S---EEEEEEEEPPSSPPPPPHHHHHGGGEEEEEEEETTTEEEEEEPTTSTTTTEEEEEETTTTTS-EEEEE-S--SSGGG-EEEEEEETTEEEEEEE-GGGGGGHHHHHHHHHHHH----